Protein AF-A0A9E0NKR6-F1 (afdb_monomer_lite)

Foldseek 3Di:
DVVVVVVVVVVVVCVVVVNDDPVVVVVVVVVVVVVVVVLVVLLVVLVVVLVVCVVVVVLVVVLVVVVVDPDFLVRLLVVVLVVLLVCLLPDPPSNCVRHVLSSCLSSQLVRCCVVDPPPDDSVLSSQLSVVLSVLSSQLSLLAPPRNVVLVVVVVPWAPAFDQDPPPRDTRGGDDSVNSNVVSVVVSVVSVVVSVVCSVCVCVRNVPDDPPPPPPVVVVVVVVVPDDPPDDDDDDDDDDDDDDDDDDDDPDVVVVVVVVVVVVVVD

Radius of gyration: 29.81 Å; chains: 1; bounding box: 63×80×80 Å

Structure (mmCIF, N/CA/C/O backbone):
data_AF-A0A9E0NKR6-F1
#
_entry.id   AF-A0A9E0NKR6-F1
#
loop_
_atom_site.group_PDB
_atom_site.id
_atom_site.type_symbol
_atom_site.label_atom_id
_atom_site.label_alt_id
_atom_site.label_comp_id
_atom_site.label_asym_id
_atom_site.label_entity_id
_atom_site.label_seq_id
_atom_site.pdbx_PDB_ins_code
_atom_site.Cartn_x
_atom_site.Cartn_y
_atom_site.Cartn_z
_atom_site.occupancy
_atom_site.B_iso_or_equiv
_atom_site.auth_seq_id
_atom_site.auth_comp_id
_atom_site.auth_asym_id
_atom_site.auth_atom_id
_atom_site.pdbx_PDB_model_num
ATOM 1 N N . GLU A 1 1 ? -9.055 12.485 4.447 1.00 48.81 1 GLU A N 1
ATOM 2 C CA . GLU A 1 1 ? -10.446 12.995 4.541 1.00 48.81 1 GLU A CA 1
ATOM 3 C C . GLU A 1 1 ? -11.422 12.118 5.333 1.00 48.81 1 GLU A C 1
ATOM 5 O O . GLU A 1 1 ? -11.927 12.583 6.349 1.00 48.81 1 GLU A O 1
ATOM 10 N N . GLY A 1 2 ? -11.663 10.847 4.976 1.00 67.06 2 GLY A N 1
ATOM 11 C CA . GLY A 1 2 ? -12.665 10.017 5.682 1.00 67.06 2 GLY A CA 1
ATOM 12 C C . GLY A 1 2 ? -12.436 9.850 7.198 1.00 67.06 2 GLY A C 1
ATOM 13 O O . GLY A 1 2 ? -13.367 9.991 7.989 1.00 67.06 2 GLY A O 1
ATOM 14 N N . GLY A 1 3 ? -11.186 9.630 7.622 1.00 71.00 3 GLY A N 1
ATOM 15 C CA . GLY A 1 3 ? -10.836 9.507 9.044 1.00 71.00 3 GLY A CA 1
ATOM 16 C C . GLY A 1 3 ? -10.993 10.810 9.839 1.00 71.00 3 GLY A C 1
ATOM 17 O O . GLY A 1 3 ? -11.466 10.781 10.973 1.00 71.00 3 GLY A O 1
ATOM 18 N N . ALA A 1 4 ? -10.670 11.958 9.231 1.00 80.25 4 ALA A N 1
ATOM 19 C CA . ALA A 1 4 ? -10.806 13.272 9.863 1.00 80.25 4 ALA A CA 1
ATOM 20 C C . ALA A 1 4 ? -12.282 13.631 10.094 1.00 80.25 4 ALA A C 1
ATOM 22 O O . ALA A 1 4 ? -12.651 14.058 11.188 1.00 80.25 4 ALA A O 1
ATOM 23 N N . MET A 1 5 ? -13.144 13.363 9.107 1.00 87.00 5 MET A N 1
ATOM 24 C CA . MET A 1 5 ? -14.593 13.559 9.231 1.00 87.00 5 MET A CA 1
ATOM 25 C C . MET A 1 5 ? -15.217 12.638 10.289 1.00 87.00 5 MET A C 1
ATOM 27 O O . MET A 1 5 ? -16.071 13.072 11.064 1.00 87.00 5 MET A O 1
ATOM 31 N N . GLY A 1 6 ? -14.753 11.387 10.383 1.00 85.31 6 GLY A N 1
ATOM 32 C CA . GLY A 1 6 ? -15.173 10.454 11.433 1.00 85.31 6 GLY A CA 1
ATOM 33 C C . GLY A 1 6 ? -14.751 10.902 12.836 1.00 85.31 6 GLY A C 1
ATOM 34 O O . GLY A 1 6 ? -15.566 10.890 13.761 1.00 85.31 6 GLY A O 1
ATOM 35 N N . ALA A 1 7 ? -13.504 11.355 12.994 1.00 86.00 7 ALA A N 1
ATOM 36 C CA . ALA A 1 7 ? -12.992 11.878 14.261 1.00 86.00 7 ALA A CA 1
ATOM 37 C C . ALA A 1 7 ? -13.728 13.155 14.695 1.00 86.00 7 ALA A C 1
ATOM 39 O O . ALA A 1 7 ? -14.101 13.286 15.862 1.00 86.00 7 ALA A O 1
ATOM 40 N N . LEU A 1 8 ? -14.004 14.060 13.752 1.00 88.38 8 LEU A N 1
ATOM 41 C CA . LEU A 1 8 ? -14.790 15.267 13.997 1.00 88.38 8 LEU A CA 1
ATOM 42 C C . LEU A 1 8 ? -16.216 14.922 14.453 1.00 88.38 8 LEU A C 1
ATOM 44 O O . LEU A 1 8 ? -16.684 15.447 15.463 1.00 88.38 8 LEU A O 1
ATOM 48 N N . GLY A 1 9 ? -16.888 13.993 13.767 1.00 89.12 9 GLY A N 1
ATOM 49 C CA . GLY A 1 9 ? -18.222 13.526 14.156 1.00 89.12 9 GLY A CA 1
ATOM 50 C C . GLY A 1 9 ? -18.247 12.879 15.546 1.00 89.12 9 GLY A C 1
ATOM 51 O O . GLY A 1 9 ? -19.138 13.159 16.353 1.00 89.12 9 GLY A O 1
ATOM 52 N N . ALA A 1 10 ? -17.237 12.065 15.868 1.00 88.00 10 ALA A N 1
ATOM 53 C CA . ALA A 1 10 ? -17.084 11.467 17.192 1.00 88.00 10 ALA A CA 1
ATOM 54 C C . ALA A 1 10 ? -16.851 12.527 18.283 1.00 88.00 10 ALA A C 1
ATOM 56 O O . ALA A 1 10 ? -17.442 12.435 19.362 1.00 88.00 10 ALA A O 1
ATOM 57 N N . LEU A 1 11 ? -16.047 13.555 17.997 1.00 88.94 11 LEU A N 1
ATOM 58 C CA . LEU A 1 11 ? -15.796 14.668 18.911 1.00 88.94 11 LEU A CA 1
ATOM 59 C C . LEU A 1 11 ? -17.078 15.463 19.189 1.00 88.94 11 LEU A C 1
ATOM 61 O O . LEU A 1 11 ? -17.404 15.704 20.351 1.00 88.94 11 LEU A O 1
ATOM 65 N N . ILE A 1 12 ? -17.843 15.799 18.145 1.00 90.31 12 ILE A N 1
ATOM 66 C CA . ILE A 1 12 ? -19.132 16.497 18.273 1.00 90.31 12 ILE A CA 1
ATOM 67 C C . ILE A 1 12 ? -20.104 15.680 19.138 1.00 90.31 12 ILE A C 1
ATOM 69 O O . ILE A 1 12 ? -20.732 16.227 20.046 1.00 90.31 12 ILE A O 1
ATOM 73 N N . MET A 1 13 ? -20.193 14.362 18.925 1.00 89.94 13 MET A N 1
ATOM 74 C CA . MET A 1 13 ? -21.030 13.482 19.751 1.00 89.94 13 MET A CA 1
ATOM 75 C C . MET A 1 13 ? -20.547 13.358 21.202 1.00 89.94 13 MET A C 1
ATOM 77 O O . MET A 1 13 ? -21.361 13.254 22.123 1.00 89.94 13 MET A O 1
ATOM 81 N N . ALA A 1 14 ? -19.235 13.361 21.436 1.00 87.31 14 ALA A N 1
ATOM 82 C CA . ALA A 1 14 ? -18.675 13.312 22.783 1.00 87.31 14 ALA A CA 1
ATOM 83 C C . ALA A 1 14 ? -18.966 14.600 23.571 1.00 87.31 14 ALA A C 1
ATOM 85 O O . ALA A 1 14 ? -19.272 14.532 24.767 1.00 87.31 14 ALA A O 1
ATOM 86 N N . VAL A 1 15 ? -18.911 15.753 22.894 1.00 89.25 15 VAL A N 1
ATOM 87 C CA . VAL A 1 15 ? -19.274 17.061 23.455 1.00 89.25 15 VAL A CA 1
ATOM 88 C C . VAL A 1 15 ? -20.774 17.128 23.739 1.00 89.25 15 VAL A C 1
ATOM 90 O O . VAL A 1 15 ? -21.154 17.444 24.865 1.00 89.25 15 VAL A O 1
ATOM 93 N N . SER A 1 16 ? -21.631 16.756 22.781 1.00 92.31 16 SER A N 1
ATOM 94 C CA . SER A 1 16 ? -23.092 16.835 22.953 1.00 92.31 16 SER A CA 1
ATOM 95 C C . SER A 1 16 ? -23.623 15.930 24.068 1.00 92.31 16 SER A C 1
ATOM 97 O O . SER A 1 16 ? -24.615 16.257 24.715 1.00 92.31 16 SER A O 1
ATOM 99 N N . ARG A 1 17 ? -22.941 14.812 24.346 1.00 90.31 17 ARG A N 1
ATOM 100 C CA . ARG A 1 17 ? -23.280 13.893 25.446 1.00 90.31 17 ARG A CA 1
ATOM 101 C C . ARG A 1 17 ? -22.615 14.241 26.782 1.00 90.31 17 ARG A C 1
ATOM 103 O O . ARG A 1 17 ? -22.780 13.484 27.739 1.00 90.31 17 ARG A O 1
ATOM 110 N N . GLY A 1 18 ? -21.831 15.321 26.858 1.00 85.31 18 GLY A N 1
ATOM 111 C CA . GLY A 1 18 ? -21.108 15.719 28.073 1.00 85.31 18 GLY A CA 1
ATOM 112 C C . GLY A 1 18 ? -20.095 14.674 28.562 1.00 85.31 18 GLY A C 1
ATOM 113 O O . GLY A 1 18 ? 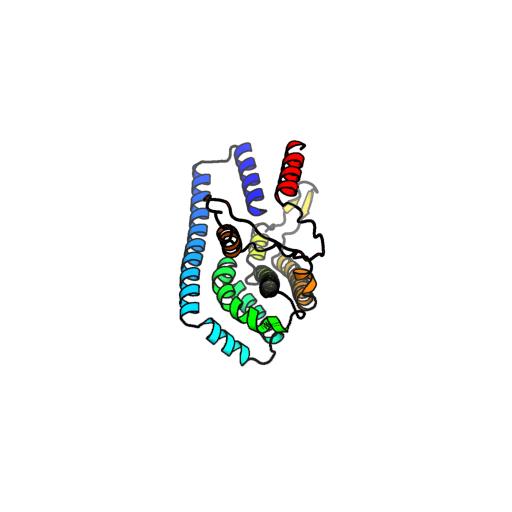-19.786 14.610 29.750 1.00 85.31 18 GLY A O 1
ATOM 114 N N . LYS A 1 19 ? -19.606 13.803 27.667 1.00 84.00 19 LYS A N 1
ATOM 115 C CA . LYS A 1 19 ? -18.674 12.707 27.996 1.00 84.00 19 LYS A CA 1
ATOM 116 C C . LYS A 1 19 ? -17.210 13.067 27.737 1.00 84.00 19 LYS A C 1
ATOM 118 O O . LYS A 1 19 ? -16.329 12.265 28.041 1.00 84.00 19 LYS A O 1
ATOM 123 N N . LEU A 1 20 ? -16.937 14.254 27.194 1.00 84.50 20 LEU A N 1
ATOM 124 C CA . LEU A 1 20 ? -15.579 14.706 26.918 1.00 84.50 20 LEU A CA 1
ATOM 125 C C . LEU A 1 20 ? -14.869 15.118 28.216 1.00 84.50 20 LEU A C 1
ATOM 127 O O . LEU A 1 20 ? -15.129 16.174 28.785 1.00 84.50 20 LEU A O 1
ATOM 131 N N . GLN A 1 21 ? -13.944 14.280 28.678 1.00 87.31 21 GLN A N 1
ATOM 132 C CA . GLN A 1 21 ? -13.072 14.592 29.808 1.00 87.31 21 GLN A CA 1
ATOM 133 C C . GLN A 1 21 ? -11.708 15.067 29.307 1.00 87.31 21 GLN A C 1
ATOM 135 O O . GLN A 1 21 ? -11.118 14.445 28.423 1.00 87.31 21 GLN A O 1
ATOM 140 N N . LYS A 1 22 ? -11.147 16.111 29.932 1.00 86.50 22 LYS A N 1
ATOM 141 C CA . LYS A 1 22 ? -9.804 16.628 29.601 1.00 86.50 22 LYS A CA 1
ATOM 142 C C . LYS A 1 22 ? -8.730 15.531 29.649 1.00 86.50 22 LYS A C 1
ATOM 144 O O . LYS A 1 22 ? -7.856 15.491 28.793 1.00 86.50 22 LYS A O 1
ATOM 149 N N . LYS A 1 23 ? -8.839 14.599 30.605 1.00 89.56 23 LYS A N 1
ATOM 150 C CA . LYS A 1 23 ? -7.944 13.437 30.726 1.00 89.56 23 LYS A CA 1
ATOM 151 C C . LYS A 1 23 ? -8.021 12.506 29.509 1.00 89.56 23 LYS A C 1
ATOM 153 O O . LYS A 1 23 ? -6.984 12.091 29.010 1.00 89.56 23 LYS A O 1
ATOM 158 N N . LEU A 1 24 ? -9.230 12.222 29.018 1.00 87.31 24 LEU A N 1
ATOM 159 C CA . LEU A 1 24 ? -9.446 11.379 27.838 1.00 87.31 24 LEU A CA 1
ATOM 160 C C . LEU A 1 24 ? -8.897 12.045 26.570 1.00 87.31 24 LEU A C 1
ATOM 162 O O . LEU A 1 24 ? -8.265 11.378 25.758 1.00 87.31 24 LEU A O 1
ATOM 166 N N . LEU A 1 25 ? -9.090 13.361 26.430 1.00 88.12 25 LEU A N 1
ATOM 167 C CA . LEU A 1 25 ? -8.554 14.129 25.305 1.00 88.12 25 LEU A CA 1
ATOM 168 C C . LEU A 1 25 ? -7.020 14.096 25.277 1.00 88.12 25 LEU A C 1
ATOM 170 O O . LEU A 1 25 ? -6.438 13.799 24.240 1.00 88.12 25 LEU A O 1
ATOM 174 N N . ILE A 1 26 ? -6.369 14.349 26.418 1.00 91.50 26 ILE A N 1
ATOM 175 C CA . ILE A 1 26 ? -4.902 14.306 26.529 1.00 91.50 26 ILE A CA 1
ATOM 176 C C . ILE A 1 26 ? -4.378 12.897 26.232 1.00 91.50 26 ILE A C 1
ATOM 178 O O . ILE A 1 26 ? -3.404 12.753 25.503 1.00 91.50 26 ILE A O 1
ATOM 182 N N . GLN A 1 27 ? -5.042 11.857 26.742 1.00 91.56 27 GLN A N 1
ATOM 183 C CA . GLN A 1 27 ? -4.658 10.470 26.475 1.00 91.56 27 GLN A CA 1
ATOM 184 C C . GLN A 1 27 ? -4.779 10.110 24.986 1.00 91.56 27 GLN A C 1
ATOM 186 O O . GLN A 1 27 ? -3.890 9.466 24.433 1.00 91.56 27 GLN A O 1
ATOM 191 N N . ALA A 1 28 ? -5.859 10.536 24.323 1.00 89.00 28 ALA A N 1
ATOM 192 C CA . ALA A 1 28 ? -6.031 10.333 22.887 1.00 89.00 28 ALA A CA 1
ATOM 193 C C . ALA A 1 28 ? -4.956 11.079 22.076 1.00 89.00 28 ALA A C 1
ATOM 195 O O . ALA A 1 28 ? -4.409 10.524 21.120 1.00 89.00 28 ALA A O 1
ATOM 196 N N . LEU A 1 29 ? -4.619 12.308 22.484 1.00 91.25 29 LEU A N 1
ATOM 197 C CA . LEU A 1 29 ? -3.575 13.111 21.853 1.00 91.25 29 LEU A CA 1
ATOM 198 C C . LEU A 1 29 ? -2.185 12.477 22.019 1.00 91.25 29 LEU A C 1
ATOM 200 O O . LEU A 1 29 ? -1.451 12.408 21.038 1.00 91.25 29 LEU A O 1
ATOM 204 N N . ASP A 1 30 ? -1.833 11.981 23.211 1.00 94.12 30 ASP A N 1
ATOM 205 C CA . ASP A 1 30 ? -0.533 11.334 23.469 1.00 94.12 30 ASP A CA 1
ATOM 206 C C . ASP A 1 30 ? -0.357 10.079 22.605 1.00 94.12 30 ASP A C 1
ATOM 208 O O . ASP A 1 30 ? 0.654 9.930 21.920 1.00 94.12 30 ASP A O 1
ATOM 212 N N . ASN A 1 31 ? -1.383 9.223 22.543 1.00 90.88 31 ASN A N 1
ATOM 213 C CA . ASN A 1 31 ? -1.363 8.026 21.699 1.00 90.88 31 ASN A CA 1
ATOM 214 C C . ASN A 1 31 ? -1.217 8.375 20.211 1.00 90.88 31 ASN A C 1
ATOM 216 O O . ASN A 1 31 ? -0.412 7.763 19.510 1.00 90.88 31 ASN A O 1
ATOM 220 N N . THR A 1 32 ? -1.967 9.378 19.740 1.00 90.62 32 THR A N 1
ATOM 221 C CA . THR A 1 32 ? -1.891 9.841 18.345 1.00 90.62 32 THR A CA 1
ATOM 222 C C . THR A 1 32 ? -0.506 10.413 18.043 1.00 90.62 32 THR A C 1
ATOM 224 O O . THR A 1 32 ? 0.093 10.086 17.026 1.00 90.62 32 THR A O 1
ATOM 227 N N . THR A 1 33 ? 0.041 11.213 18.959 1.00 94.00 33 THR A N 1
ATOM 228 C CA . THR A 1 33 ? 1.352 11.855 18.802 1.00 94.00 33 THR A CA 1
ATOM 229 C C . THR A 1 33 ? 2.481 10.830 18.775 1.00 94.00 33 THR A C 1
ATOM 231 O O . THR A 1 33 ? 3.361 10.933 17.926 1.00 94.00 33 THR A O 1
ATOM 234 N N . ARG A 1 34 ? 2.455 9.808 19.641 1.00 91.00 34 ARG A N 1
ATOM 235 C CA . ARG A 1 34 ? 3.459 8.728 19.623 1.00 91.00 34 ARG A CA 1
ATOM 236 C C . ARG A 1 34 ? 3.480 7.982 18.293 1.00 91.00 34 ARG A C 1
ATOM 238 O O . ARG A 1 34 ? 4.564 7.740 17.769 1.00 91.00 34 ARG A O 1
ATOM 245 N N . LEU A 1 35 ? 2.307 7.654 17.744 1.00 86.94 35 LEU A N 1
ATOM 246 C CA . LEU A 1 35 ? 2.216 6.998 16.439 1.00 86.94 35 LEU A CA 1
ATOM 247 C C . LEU A 1 35 ? 2.742 7.913 15.323 1.00 86.94 35 LEU A C 1
ATOM 249 O O . LEU A 1 35 ? 3.561 7.481 14.517 1.00 86.94 35 LEU A O 1
ATOM 253 N N . SER A 1 36 ? 2.355 9.192 15.320 1.00 89.56 36 SER A N 1
ATOM 254 C CA . SER A 1 36 ? 2.856 10.168 14.343 1.00 89.56 36 SER A CA 1
ATOM 255 C C . SER A 1 36 ? 4.370 10.368 14.424 1.00 89.56 36 SER A C 1
ATOM 257 O O . SER A 1 36 ? 5.022 10.490 13.391 1.00 89.56 36 SER A O 1
ATOM 259 N N . ILE A 1 37 ? 4.947 10.384 15.631 1.00 92.81 37 ILE A N 1
ATOM 260 C CA . ILE A 1 37 ? 6.398 10.492 15.833 1.00 92.81 37 ILE A CA 1
ATOM 261 C C . ILE A 1 37 ? 7.110 9.269 15.253 1.00 92.81 37 ILE A C 1
ATOM 263 O O . ILE A 1 37 ? 8.108 9.438 14.558 1.00 92.81 37 ILE A O 1
ATOM 267 N N . PHE A 1 38 ? 6.600 8.058 15.497 1.00 87.56 38 PHE A N 1
ATOM 268 C CA . PHE A 1 38 ? 7.157 6.834 14.916 1.00 87.56 38 PHE A CA 1
ATOM 269 C C . PHE A 1 38 ? 7.220 6.920 13.384 1.00 87.56 38 PHE A C 1
ATOM 271 O O . PHE A 1 38 ? 8.289 6.726 12.807 1.00 87.56 38 PHE A O 1
ATOM 278 N N . VAL A 1 39 ? 6.117 7.329 12.746 1.00 85.19 39 VAL A N 1
ATOM 279 C CA . VAL A 1 39 ? 6.070 7.533 11.289 1.00 85.19 39 VAL A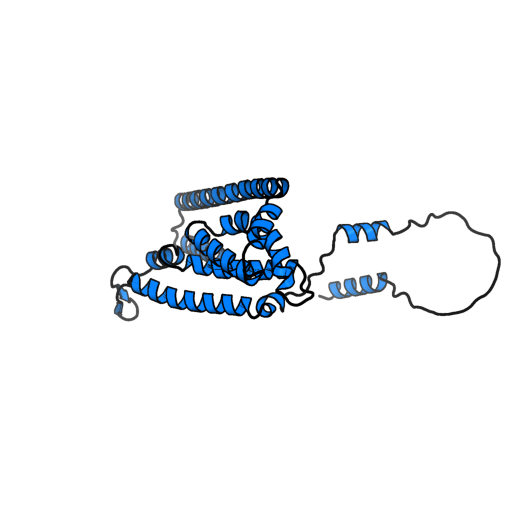 CA 1
ATOM 280 C C . VAL A 1 39 ? 7.060 8.619 10.854 1.00 85.19 39 VAL A C 1
ATOM 282 O O . VAL A 1 39 ? 7.839 8.398 9.933 1.00 85.19 39 VAL A O 1
ATOM 285 N N . LEU A 1 40 ? 7.113 9.767 11.538 1.00 88.94 40 LEU A N 1
ATOM 286 C CA . LEU A 1 40 ? 8.058 10.852 11.232 1.00 88.94 40 LEU A CA 1
ATOM 287 C C . LEU A 1 40 ? 9.525 10.406 11.293 1.00 88.94 40 LEU A C 1
ATOM 289 O O . LEU A 1 40 ? 10.309 10.779 10.422 1.00 88.94 40 LEU A O 1
ATOM 293 N N . PHE A 1 41 ? 9.908 9.594 12.280 1.00 89.12 41 PHE A N 1
ATOM 294 C CA . PHE A 1 41 ? 11.268 9.051 12.358 1.00 89.12 41 PHE A CA 1
ATOM 295 C C . PHE A 1 41 ? 11.600 8.159 11.160 1.00 89.12 41 PHE A C 1
ATOM 297 O O . PHE A 1 41 ? 12.715 8.230 10.640 1.00 89.12 41 PHE A O 1
ATOM 304 N N . ILE A 1 42 ? 10.634 7.373 10.686 1.00 86.75 42 ILE A N 1
ATOM 305 C CA . ILE A 1 42 ? 10.784 6.558 9.477 1.00 86.75 42 ILE A CA 1
ATOM 306 C C . ILE A 1 42 ? 10.940 7.447 8.240 1.00 86.75 42 ILE A C 1
ATOM 308 O O . ILE A 1 42 ? 11.809 7.171 7.417 1.00 86.75 42 ILE A O 1
ATOM 312 N N . LEU A 1 43 ? 10.183 8.545 8.122 1.00 85.38 43 LEU A N 1
ATOM 313 C CA . LEU A 1 43 ? 10.336 9.508 7.019 1.00 85.38 43 LEU A CA 1
ATOM 314 C C . LEU A 1 43 ? 11.738 10.116 6.973 1.00 85.38 43 LEU A C 1
ATOM 316 O O . LEU A 1 43 ? 12.363 10.178 5.911 1.00 85.38 43 LEU A O 1
ATOM 320 N N . ILE A 1 44 ? 12.240 10.546 8.132 1.00 90.00 44 ILE A N 1
ATOM 321 C CA . ILE A 1 44 ? 13.579 11.126 8.255 1.00 90.00 44 ILE A CA 1
ATOM 322 C C . ILE A 1 44 ? 14.629 10.075 7.879 1.00 90.00 44 ILE A C 1
ATOM 324 O O . ILE A 1 44 ? 15.483 10.338 7.031 1.00 90.00 44 ILE A O 1
ATOM 328 N N . GLY A 1 45 ? 14.534 8.871 8.454 1.00 87.94 45 GLY A N 1
ATOM 329 C CA . GLY A 1 45 ? 15.445 7.765 8.160 1.00 87.94 45 GLY A CA 1
ATOM 330 C C . GLY A 1 45 ? 15.430 7.369 6.685 1.00 87.94 45 GLY A C 1
ATOM 331 O O . GLY A 1 45 ? 16.491 7.184 6.091 1.00 87.94 45 GLY A O 1
ATOM 332 N N . SER A 1 46 ? 14.249 7.327 6.067 1.00 85.62 46 SER A N 1
ATOM 333 C CA . SER A 1 46 ? 14.114 7.008 4.650 1.00 85.62 46 SER A CA 1
ATOM 334 C C . SER A 1 46 ? 14.694 8.081 3.734 1.00 85.62 46 SER A C 1
ATOM 336 O O . SER A 1 46 ? 15.284 7.763 2.706 1.00 85.62 46 SER A O 1
ATOM 338 N N . THR A 1 47 ? 14.576 9.356 4.102 1.00 85.88 47 THR A N 1
ATOM 339 C CA . THR A 1 47 ? 15.160 10.455 3.319 1.00 85.88 47 THR A CA 1
ATOM 340 C C . THR A 1 47 ? 16.686 10.357 3.313 1.00 85.88 47 THR A C 1
ATOM 342 O O . THR A 1 47 ? 17.310 10.447 2.255 1.00 85.88 47 THR A O 1
ATOM 345 N N . VAL A 1 48 ? 17.289 10.092 4.478 1.00 89.56 48 VAL A N 1
ATOM 346 C CA . VAL A 1 48 ? 18.738 9.869 4.597 1.00 89.56 48 VAL A CA 1
ATOM 347 C C . VAL A 1 48 ? 19.153 8.615 3.828 1.00 89.56 48 VAL A C 1
ATOM 349 O O . VAL A 1 48 ? 20.089 8.674 3.036 1.00 89.56 48 VAL A O 1
ATOM 352 N N . PHE A 1 49 ? 18.430 7.504 3.998 1.00 86.19 49 PHE A N 1
ATOM 353 C CA . PHE A 1 49 ? 18.691 6.265 3.268 1.00 86.19 49 PHE A CA 1
ATOM 354 C C . PHE A 1 49 ? 18.595 6.468 1.752 1.00 86.19 49 PHE A C 1
ATOM 356 O O . PHE A 1 49 ? 19.513 6.086 1.039 1.00 86.19 49 PHE A O 1
ATOM 363 N N . SER A 1 50 ? 17.535 7.111 1.260 1.00 83.62 50 SER A N 1
ATOM 364 C CA . SER A 1 50 ? 17.332 7.383 -0.166 1.00 83.62 50 SER A CA 1
ATOM 365 C C . SER A 1 50 ? 18.455 8.253 -0.718 1.00 83.62 50 SER A C 1
ATOM 367 O O . SER A 1 50 ? 18.960 7.984 -1.805 1.00 83.62 50 SER A O 1
ATOM 369 N N . PHE A 1 51 ? 18.897 9.264 0.032 1.00 87.25 51 PHE A N 1
ATOM 370 C CA . PHE A 1 51 ? 20.029 10.094 -0.366 1.00 87.25 51 PHE A CA 1
ATOM 371 C C . PHE A 1 51 ? 21.330 9.283 -0.445 1.00 87.25 51 PHE A C 1
ATOM 373 O O . PHE A 1 51 ? 21.997 9.302 -1.477 1.00 87.25 51 PHE A O 1
ATOM 380 N N . THR A 1 52 ? 21.675 8.523 0.599 1.00 88.94 52 THR A N 1
ATOM 381 C CA . THR A 1 52 ? 22.896 7.701 0.622 1.00 88.94 52 THR A CA 1
ATOM 382 C C . THR A 1 52 ? 22.862 6.581 -0.418 1.00 88.94 52 THR A C 1
ATOM 384 O O . THR A 1 52 ? 23.871 6.320 -1.062 1.00 88.94 52 THR A O 1
ATOM 387 N N . PHE A 1 53 ? 21.711 5.944 -0.623 1.00 85.19 53 PHE A N 1
ATOM 388 C CA . PHE A 1 53 ? 21.513 4.904 -1.629 1.00 85.19 53 PHE A CA 1
ATOM 389 C C . PHE A 1 53 ? 21.704 5.452 -3.044 1.00 85.19 53 PHE A C 1
ATOM 391 O O . PHE A 1 53 ? 22.394 4.834 -3.852 1.00 85.19 53 PHE A O 1
ATOM 398 N N . ASN A 1 54 ? 21.150 6.633 -3.333 1.00 84.25 54 ASN A N 1
ATOM 399 C CA . ASN A 1 54 ? 21.379 7.302 -4.610 1.00 84.25 54 ASN A CA 1
ATOM 400 C C . ASN A 1 54 ? 22.840 7.741 -4.772 1.00 84.25 54 ASN A C 1
ATOM 402 O O . ASN A 1 54 ? 23.396 7.563 -5.849 1.00 84.25 54 ASN A O 1
ATOM 406 N N . ALA A 1 55 ? 23.477 8.237 -3.707 1.00 87.94 55 ALA A N 1
ATOM 407 C CA . ALA A 1 55 ? 24.893 8.608 -3.721 1.00 87.94 55 ALA A CA 1
ATOM 408 C C . ALA A 1 55 ? 25.839 7.407 -3.913 1.00 87.94 55 ALA A C 1
ATOM 410 O O . ALA A 1 55 ? 26.948 7.580 -4.405 1.00 87.94 55 ALA A O 1
ATOM 411 N N . ALA A 1 56 ? 25.412 6.204 -3.526 1.00 89.75 56 ALA A N 1
ATOM 412 C CA . ALA A 1 56 ? 26.152 4.956 -3.700 1.00 89.75 56 ALA A CA 1
ATOM 413 C C . ALA A 1 56 ? 25.793 4.213 -5.003 1.00 89.75 56 ALA A C 1
ATOM 415 O O . ALA A 1 56 ? 26.052 3.015 -5.105 1.00 89.75 56 ALA A O 1
ATOM 416 N N . ASP A 1 57 ? 25.143 4.884 -5.962 1.00 88.00 57 ASP A N 1
ATOM 417 C CA . ASP A 1 57 ? 24.683 4.296 -7.228 1.00 88.00 57 ASP A CA 1
ATOM 418 C C . ASP A 1 57 ? 23.776 3.063 -7.055 1.00 88.00 57 ASP A C 1
ATOM 420 O O . ASP A 1 57 ? 23.677 2.192 -7.925 1.00 88.00 57 ASP A O 1
ATOM 424 N N . GLY A 1 58 ? 23.049 2.989 -5.938 1.00 84.00 58 GLY A N 1
ATOM 425 C CA . GLY A 1 58 ? 22.191 1.852 -5.619 1.00 84.00 58 GLY A CA 1
ATOM 426 C C . GLY A 1 58 ? 21.107 1.607 -6.673 1.00 84.00 58 GLY A C 1
ATOM 427 O O . GLY A 1 58 ? 20.774 0.460 -6.968 1.00 84.00 58 GLY A O 1
ATOM 428 N N . HIS A 1 59 ? 20.602 2.670 -7.303 1.00 80.25 59 HIS A N 1
ATOM 429 C CA . HIS A 1 59 ? 19.628 2.577 -8.391 1.00 80.25 59 HIS A CA 1
ATOM 430 C C . HIS A 1 59 ? 20.178 1.805 -9.608 1.00 80.25 59 HIS A C 1
ATOM 432 O O . HIS A 1 59 ? 19.434 1.049 -10.230 1.00 80.25 59 HIS A O 1
ATOM 438 N N . ILE A 1 60 ? 21.480 1.922 -9.904 1.00 83.88 60 ILE A N 1
ATOM 439 C CA . ILE A 1 60 ? 22.157 1.179 -10.981 1.00 83.88 60 ILE A CA 1
ATOM 440 C C . ILE A 1 60 ? 22.322 -0.292 -10.590 1.00 83.88 60 ILE A C 1
ATOM 442 O O . ILE A 1 60 ? 22.094 -1.185 -11.406 1.00 83.88 60 ILE A O 1
ATOM 446 N N . TRP A 1 61 ? 22.676 -0.561 -9.330 1.00 84.31 61 TRP A N 1
ATOM 447 C CA . TRP A 1 61 ? 22.799 -1.933 -8.834 1.00 84.31 61 TRP A CA 1
ATOM 448 C C . TRP A 1 61 ? 21.471 -2.695 -8.928 1.00 84.31 61 TRP A C 1
ATOM 450 O O . TRP A 1 61 ? 21.433 -3.818 -9.436 1.00 84.31 61 TRP A O 1
ATOM 460 N N . VAL A 1 62 ? 20.369 -2.064 -8.508 1.00 83.44 62 VAL A N 1
ATOM 461 C CA . VAL A 1 62 ? 19.026 -2.648 -8.639 1.00 83.44 62 VAL A CA 1
ATOM 462 C C . VAL A 1 62 ? 18.652 -2.796 -10.114 1.00 83.44 62 VAL A C 1
ATOM 464 O O . VAL A 1 62 ? 18.154 -3.845 -10.511 1.00 83.44 62 VAL A O 1
ATOM 467 N N . GLU A 1 63 ? 18.942 -1.804 -10.957 1.00 81.56 63 GLU A N 1
ATOM 468 C CA . GLU A 1 63 ? 18.712 -1.902 -12.402 1.00 81.56 63 GLU A CA 1
ATOM 469 C C . GLU A 1 63 ? 19.395 -3.134 -13.015 1.00 81.56 63 GLU A C 1
ATOM 471 O O . GLU A 1 63 ? 18.762 -3.854 -13.784 1.00 81.56 63 GLU A O 1
ATOM 476 N N . HIS A 1 64 ? 20.651 -3.416 -12.661 1.00 83.31 64 HIS A N 1
ATOM 477 C CA . HIS A 1 64 ? 21.363 -4.599 -13.152 1.00 83.31 64 HIS A CA 1
ATOM 478 C C . HIS A 1 64 ? 20.711 -5.898 -12.669 1.00 83.31 64 HIS A C 1
ATOM 480 O O . HIS A 1 64 ? 20.450 -6.786 -13.478 1.00 83.31 64 HIS A O 1
ATOM 486 N N . LEU A 1 65 ? 20.341 -5.963 -11.386 1.00 82.56 65 LEU A N 1
ATOM 487 C CA . LEU A 1 65 ? 19.657 -7.122 -10.812 1.00 82.56 65 LEU A CA 1
ATOM 488 C C . LEU A 1 65 ? 18.350 -7.457 -11.552 1.00 82.56 65 LEU A C 1
ATOM 490 O O . LEU A 1 65 ? 18.030 -8.628 -11.751 1.00 82.56 65 LEU A O 1
ATOM 494 N N . PHE A 1 66 ? 17.600 -6.435 -11.973 1.00 78.12 66 PHE A N 1
ATOM 495 C CA . PHE A 1 66 ? 16.346 -6.611 -12.709 1.00 78.12 66 PHE A CA 1
ATOM 496 C C . PHE A 1 66 ? 16.535 -6.776 -14.227 1.00 78.12 66 PHE A C 1
ATOM 498 O O . PHE A 1 66 ? 15.683 -7.394 -14.864 1.00 78.12 66 PHE A O 1
ATOM 505 N N . LYS A 1 67 ? 17.631 -6.279 -14.817 1.00 76.25 67 LYS A N 1
ATOM 506 C CA . LYS A 1 67 ? 17.986 -6.525 -16.229 1.00 76.25 67 LYS A CA 1
ATOM 507 C C . LYS A 1 67 ? 18.367 -7.976 -16.496 1.00 76.25 67 LYS A C 1
ATOM 509 O O . LYS A 1 67 ? 18.021 -8.502 -17.550 1.00 76.25 67 LYS A O 1
ATOM 514 N N . ASP A 1 68 ? 19.035 -8.616 -15.543 1.00 79.25 68 ASP A N 1
ATOM 515 C CA . ASP A 1 68 ? 19.452 -10.018 -15.654 1.00 79.25 68 ASP A CA 1
ATOM 516 C C . ASP A 1 68 ? 18.272 -10.999 -15.513 1.00 79.25 68 ASP A C 1
ATOM 518 O O . ASP A 1 68 ? 18.411 -12.205 -15.731 1.00 79.25 68 ASP A O 1
ATOM 522 N N . MET A 1 69 ? 17.085 -10.492 -15.165 1.00 78.56 69 MET A N 1
ATOM 523 C CA . MET A 1 69 ? 15.888 -11.294 -14.980 1.00 78.56 69 MET A CA 1
ATOM 524 C C . MET A 1 69 ? 15.118 -11.502 -16.298 1.00 78.56 69 MET A C 1
ATOM 526 O O . MET A 1 69 ? 14.808 -10.541 -17.009 1.00 78.56 69 MET A O 1
ATOM 530 N N . PRO A 1 70 ? 14.720 -12.747 -16.624 1.00 74.56 70 PRO A N 1
ATOM 531 C CA . PRO A 1 70 ? 13.900 -13.013 -17.799 1.00 74.56 70 PRO A CA 1
ATOM 532 C C . PRO A 1 70 ? 12.499 -12.399 -17.649 1.00 74.56 70 PRO A C 1
ATOM 534 O O . PRO A 1 70 ? 11.841 -12.564 -16.624 1.00 74.56 70 PRO A O 1
ATOM 537 N N . GLY A 1 71 ? 12.013 -11.727 -18.698 1.00 72.31 71 GLY A N 1
ATOM 538 C CA . GLY A 1 71 ? 10.634 -11.219 -18.771 1.00 72.31 71 GLY A CA 1
ATOM 539 C C . GLY A 1 71 ? 10.481 -9.708 -18.974 1.00 72.31 71 GLY A C 1
ATOM 540 O O . GLY A 1 71 ? 9.348 -9.241 -19.114 1.00 72.31 71 GLY A O 1
ATOM 541 N N . GLY A 1 72 ? 11.579 -8.946 -19.024 1.00 83.44 72 GLY A N 1
ATOM 542 C CA . GLY A 1 72 ? 11.555 -7.510 -19.329 1.00 83.44 72 GLY A CA 1
ATOM 543 C C . GLY A 1 72 ? 10.599 -6.728 -18.419 1.00 83.44 72 GLY A C 1
ATOM 544 O O . GLY A 1 72 ? 10.545 -6.963 -17.214 1.00 83.44 72 GLY A O 1
ATOM 545 N N . ALA A 1 73 ? 9.799 -5.830 -18.999 1.00 83.25 73 ALA A N 1
ATOM 546 C CA . ALA A 1 73 ? 8.854 -4.998 -18.252 1.00 83.25 73 ALA A CA 1
ATOM 547 C C . ALA A 1 73 ? 7.767 -5.790 -17.504 1.00 83.25 73 ALA A C 1
ATOM 549 O O . ALA A 1 73 ? 7.438 -5.466 -16.364 1.00 83.25 73 ALA A O 1
ATOM 550 N N . ILE A 1 74 ? 7.228 -6.852 -18.110 1.00 85.12 74 ILE A N 1
ATOM 551 C CA . ILE A 1 74 ? 6.171 -7.667 -17.489 1.00 85.12 74 ILE A CA 1
ATOM 552 C C . ILE A 1 74 ? 6.749 -8.502 -16.341 1.00 85.12 74 ILE A C 1
ATOM 554 O O . ILE A 1 74 ? 6.148 -8.573 -15.269 1.00 85.12 74 ILE A O 1
ATOM 558 N N . GLY A 1 75 ? 7.932 -9.094 -16.537 1.00 86.25 75 GLY A N 1
ATOM 559 C CA . GLY A 1 75 ? 8.644 -9.831 -15.490 1.00 86.25 75 GLY A CA 1
ATOM 560 C C . GLY A 1 75 ? 8.968 -8.941 -14.289 1.00 86.25 75 GLY A C 1
ATOM 561 O O . GLY A 1 75 ? 8.673 -9.313 -13.153 1.00 86.25 75 GLY A O 1
ATOM 562 N N . PHE A 1 76 ? 9.468 -7.727 -14.547 1.00 88.06 76 PHE A N 1
ATOM 563 C CA . PHE A 1 76 ? 9.672 -6.700 -13.523 1.00 88.06 76 PHE A CA 1
ATOM 564 C C . PHE A 1 76 ? 8.383 -6.412 -12.742 1.00 88.06 76 PHE A C 1
ATOM 566 O O . PHE A 1 76 ? 8.389 -6.489 -11.514 1.00 88.06 76 PHE A O 1
ATOM 573 N N . LEU A 1 77 ? 7.264 -6.152 -13.428 1.00 88.94 77 LEU A N 1
ATOM 574 C CA . LEU A 1 77 ? 5.984 -5.853 -12.774 1.00 88.94 77 LEU A CA 1
ATOM 575 C C . LEU A 1 77 ? 5.492 -6.993 -11.893 1.00 88.94 77 LEU A C 1
ATOM 577 O O . LEU A 1 77 ? 5.041 -6.733 -10.779 1.00 88.94 77 LEU A O 1
ATOM 581 N N . ILE A 1 78 ? 5.563 -8.237 -12.366 1.00 89.19 78 ILE A N 1
ATOM 582 C CA . ILE A 1 78 ? 5.103 -9.400 -11.601 1.00 89.19 78 ILE A CA 1
ATOM 583 C C . ILE A 1 78 ? 5.946 -9.561 -10.336 1.00 89.19 78 ILE A C 1
ATOM 585 O O . ILE A 1 78 ? 5.394 -9.684 -9.243 1.00 89.19 78 ILE A O 1
ATOM 589 N N . VAL A 1 79 ? 7.273 -9.512 -10.465 1.00 90.44 79 VAL A N 1
ATOM 590 C CA . VAL A 1 79 ? 8.180 -9.693 -9.326 1.00 90.44 79 VAL A CA 1
ATOM 591 C C . VAL A 1 79 ? 8.048 -8.557 -8.326 1.00 90.44 79 VAL A C 1
ATOM 593 O O . VAL A 1 79 ? 7.936 -8.821 -7.132 1.00 90.44 79 VAL A O 1
ATOM 596 N N . VAL A 1 80 ? 7.981 -7.309 -8.789 1.00 91.31 80 VAL A N 1
ATOM 597 C CA . VAL A 1 80 ? 7.768 -6.152 -7.914 1.00 91.31 80 VAL A CA 1
ATOM 598 C C . VAL A 1 80 ? 6.412 -6.226 -7.219 1.00 91.31 80 VAL A C 1
ATOM 600 O O . VAL A 1 80 ? 6.335 -5.954 -6.022 1.00 91.31 80 VAL A O 1
ATOM 603 N N . ASN A 1 81 ? 5.349 -6.639 -7.916 1.00 92.00 81 ASN A N 1
ATOM 604 C CA . ASN A 1 81 ? 4.046 -6.810 -7.280 1.00 92.00 81 ASN A CA 1
ATOM 605 C C . ASN A 1 81 ? 4.084 -7.907 -6.211 1.00 92.00 81 ASN A C 1
ATOM 607 O O . ASN A 1 81 ? 3.593 -7.690 -5.108 1.00 92.00 81 ASN A O 1
ATOM 611 N N . ILE A 1 82 ? 4.704 -9.055 -6.478 1.00 92.00 82 ILE A N 1
ATOM 612 C CA . ILE A 1 82 ? 4.829 -10.117 -5.470 1.00 92.00 82 ILE A CA 1
ATOM 613 C C . ILE A 1 82 ? 5.683 -9.646 -4.288 1.00 92.00 82 ILE A C 1
ATOM 615 O O . ILE A 1 82 ? 5.312 -9.864 -3.135 1.00 92.00 82 ILE A O 1
ATOM 619 N N . LEU A 1 83 ? 6.797 -8.963 -4.558 1.00 91.75 83 LEU A N 1
ATOM 620 C CA . LEU A 1 83 ? 7.686 -8.423 -3.535 1.00 91.75 83 LEU A CA 1
ATOM 621 C C . LEU A 1 83 ? 6.938 -7.437 -2.633 1.00 91.75 83 LEU A C 1
ATOM 623 O O . LEU A 1 83 ? 6.920 -7.623 -1.421 1.00 91.75 83 LEU A O 1
ATOM 627 N N . ILE A 1 84 ? 6.265 -6.436 -3.205 1.00 92.25 84 ILE A N 1
ATOM 628 C CA . ILE A 1 84 ? 5.500 -5.439 -2.440 1.00 92.25 84 ILE A CA 1
ATOM 629 C C . ILE A 1 84 ? 4.317 -6.088 -1.726 1.00 92.25 84 ILE A C 1
ATOM 631 O O . ILE A 1 84 ? 4.036 -5.721 -0.592 1.00 92.25 84 ILE A O 1
ATOM 635 N N . PHE A 1 85 ? 3.662 -7.084 -2.320 1.00 91.31 85 PHE A N 1
ATOM 636 C CA . PHE A 1 85 ? 2.588 -7.815 -1.652 1.00 91.31 85 PHE A CA 1
ATOM 637 C C . PHE A 1 85 ? 3.087 -8.515 -0.380 1.00 91.31 85 PHE A C 1
ATOM 639 O O . PHE A 1 85 ? 2.481 -8.381 0.682 1.00 91.31 85 PHE A O 1
ATOM 646 N N . ILE A 1 86 ? 4.223 -9.215 -0.460 1.00 90.56 86 ILE A N 1
ATOM 647 C CA . ILE A 1 86 ? 4.821 -9.892 0.697 1.00 90.56 86 ILE A CA 1
ATOM 648 C C . ILE A 1 86 ? 5.320 -8.868 1.720 1.00 90.56 86 ILE A C 1
ATOM 650 O O . ILE A 1 86 ? 5.046 -9.017 2.909 1.00 90.56 86 ILE A O 1
ATOM 654 N N . LEU A 1 87 ? 6.022 -7.817 1.286 1.00 90.12 87 LEU A N 1
ATOM 655 C CA . LEU A 1 87 ? 6.498 -6.764 2.187 1.00 90.12 87 LEU A CA 1
ATOM 656 C C . LEU A 1 87 ? 5.325 -6.061 2.880 1.00 90.12 87 LEU A C 1
ATOM 658 O O . LEU A 1 87 ? 5.369 -5.859 4.088 1.00 90.12 87 LEU A O 1
ATOM 662 N N . GLY A 1 88 ? 4.254 -5.765 2.147 1.00 88.69 88 GLY A N 1
ATOM 663 C CA . GLY A 1 88 ? 3.048 -5.108 2.648 1.00 88.69 88 GLY A CA 1
ATOM 664 C C . GLY A 1 88 ? 2.233 -5.950 3.621 1.00 88.69 88 GLY A C 1
ATOM 665 O O . GLY A 1 88 ? 1.272 -5.446 4.196 1.00 88.69 88 GLY A O 1
ATOM 666 N N . CYS A 1 89 ? 2.563 -7.231 3.801 1.00 85.75 89 CYS A N 1
ATOM 667 C CA . CYS A 1 89 ? 1.982 -8.049 4.864 1.00 85.75 89 CYS A CA 1
ATOM 668 C C . CYS A 1 89 ? 2.619 -7.744 6.231 1.00 85.75 89 CYS A C 1
ATOM 670 O O . CYS A 1 89 ? 1.991 -7.959 7.265 1.00 85.75 89 CYS A O 1
ATOM 672 N N . PHE A 1 90 ? 3.865 -7.263 6.254 1.00 81.19 90 PHE A N 1
ATOM 673 C CA . PHE A 1 90 ? 4.632 -7.034 7.486 1.00 81.19 90 PHE A CA 1
ATOM 674 C C . PHE A 1 90 ? 4.910 -5.560 7.752 1.00 81.19 90 PHE A C 1
ATOM 676 O O . PHE A 1 90 ? 5.051 -5.155 8.905 1.00 81.19 90 PHE A O 1
ATOM 683 N N . ILE A 1 91 ? 5.030 -4.785 6.682 1.00 87.06 91 ILE A N 1
ATOM 684 C CA . ILE A 1 91 ? 5.437 -3.394 6.697 1.00 87.06 91 ILE A CA 1
ATOM 685 C C . ILE A 1 91 ? 4.207 -2.537 6.370 1.00 87.06 91 ILE A C 1
ATOM 687 O O . ILE A 1 91 ? 3.438 -2.869 5.467 1.00 87.06 91 ILE A O 1
ATOM 691 N N . ASP A 1 92 ? 4.015 -1.449 7.116 1.00 83.81 92 ASP A N 1
ATOM 692 C CA . ASP A 1 92 ? 2.926 -0.498 6.892 1.00 83.81 92 ASP A CA 1
ATOM 693 C C . ASP A 1 92 ? 3.153 0.327 5.598 1.00 83.81 92 ASP A C 1
ATOM 695 O O . ASP A 1 92 ? 4.219 0.312 4.968 1.00 83.81 92 ASP A O 1
ATOM 699 N N . PHE A 1 93 ? 2.092 0.959 5.096 1.00 83.19 93 PHE A N 1
ATOM 700 C CA . PHE A 1 93 ? 2.072 1.561 3.769 1.00 83.19 93 PHE A CA 1
ATOM 701 C C . PHE A 1 93 ? 2.997 2.765 3.655 1.00 83.19 93 PHE A C 1
ATOM 703 O O . PHE A 1 93 ? 3.541 3.010 2.577 1.00 83.19 93 PHE A O 1
ATOM 710 N N . PHE A 1 94 ? 3.168 3.517 4.744 1.00 82.94 94 PHE A N 1
ATOM 711 C CA . PHE A 1 94 ? 4.041 4.680 4.760 1.00 82.94 94 PHE A CA 1
ATOM 712 C C . PHE A 1 94 ? 5.491 4.250 4.525 1.00 82.94 94 PHE A C 1
ATOM 714 O O . PHE A 1 94 ? 6.171 4.786 3.660 1.00 82.94 94 PHE A O 1
ATOM 721 N N . GLU A 1 95 ? 5.954 3.222 5.212 1.00 85.69 95 GLU A N 1
ATOM 722 C CA . GLU A 1 95 ? 7.286 2.646 5.099 1.00 85.69 95 GLU A CA 1
ATOM 723 C C . GLU A 1 95 ? 7.559 2.164 3.671 1.00 85.69 95 GLU A C 1
ATOM 725 O O . GLU A 1 95 ? 8.614 2.460 3.113 1.00 85.69 95 GLU A O 1
ATOM 730 N N . ILE A 1 96 ? 6.606 1.465 3.046 1.00 89.88 96 ILE A N 1
ATOM 731 C CA . ILE A 1 96 ? 6.746 1.044 1.645 1.00 89.88 96 ILE A CA 1
ATOM 732 C C . ILE A 1 96 ? 6.811 2.263 0.727 1.00 89.88 96 ILE A C 1
ATOM 734 O O . ILE A 1 96 ? 7.700 2.339 -0.125 1.00 89.88 96 ILE A O 1
ATOM 738 N N . ALA A 1 97 ? 5.912 3.230 0.914 1.00 88.19 97 ALA A N 1
ATOM 739 C CA . ALA A 1 97 ? 5.855 4.427 0.089 1.00 88.19 97 ALA A CA 1
ATOM 740 C C . ALA A 1 97 ? 7.118 5.286 0.195 1.00 88.19 97 ALA A C 1
ATOM 742 O O . ALA A 1 97 ? 7.541 5.871 -0.798 1.00 88.19 97 ALA A O 1
ATOM 743 N N . PHE A 1 98 ? 7.733 5.347 1.373 1.00 83.88 98 PHE A N 1
ATOM 744 C CA . PHE A 1 98 ? 8.890 6.198 1.604 1.00 83.88 98 PHE A CA 1
ATOM 745 C C . PHE A 1 98 ? 10.223 5.487 1.420 1.00 83.88 98 PHE A C 1
ATOM 747 O O . PHE A 1 98 ? 11.173 6.175 1.073 1.00 83.88 98 PHE A O 1
ATOM 754 N N . ILE A 1 99 ? 10.327 4.171 1.625 1.00 85.31 99 ILE A N 1
ATOM 755 C CA . ILE A 1 99 ? 11.590 3.421 1.497 1.00 85.31 99 ILE A CA 1
ATOM 756 C C . ILE A 1 99 ? 11.638 2.664 0.172 1.00 85.31 99 ILE A C 1
ATOM 758 O O . ILE A 1 99 ? 12.576 2.816 -0.603 1.00 85.31 99 ILE A O 1
ATOM 762 N N . VAL A 1 100 ? 10.629 1.839 -0.106 1.00 88.62 100 VAL A N 1
ATOM 763 C CA . VAL A 1 100 ? 10.667 0.887 -1.226 1.00 88.62 100 VAL A CA 1
ATOM 764 C C . VAL A 1 100 ? 10.386 1.584 -2.555 1.00 88.62 100 VAL A C 1
ATOM 766 O O . VAL A 1 100 ? 11.083 1.331 -3.537 1.00 88.62 100 VAL A O 1
ATOM 769 N N . ILE A 1 101 ? 9.400 2.486 -2.603 1.00 88.81 101 ILE A N 1
ATOM 770 C CA . ILE A 1 101 ? 9.047 3.182 -3.849 1.00 88.81 101 ILE A CA 1
ATOM 771 C C . ILE A 1 101 ? 10.210 4.035 -4.380 1.00 88.81 101 ILE A C 1
ATOM 773 O O . ILE A 1 101 ? 10.499 3.895 -5.564 1.00 88.81 101 ILE A O 1
ATOM 777 N N . PRO A 1 102 ? 10.937 4.847 -3.585 1.00 85.25 102 PRO A N 1
ATOM 778 C CA . PRO A 1 102 ? 12.063 5.625 -4.110 1.00 85.25 102 PRO A CA 1
ATOM 779 C C . PRO A 1 102 ? 13.215 4.776 -4.651 1.00 85.25 102 PRO A C 1
ATOM 781 O O . PRO A 1 102 ? 13.896 5.204 -5.577 1.00 85.25 102 PRO A O 1
ATOM 784 N N . ILE A 1 103 ? 13.411 3.562 -4.124 1.00 86.56 103 ILE A N 1
ATOM 785 C CA . ILE A 1 103 ? 14.382 2.600 -4.667 1.00 86.56 103 ILE A CA 1
ATOM 786 C C . ILE A 1 103 ? 13.910 2.069 -6.027 1.00 86.56 103 ILE A C 1
ATOM 788 O O . ILE A 1 103 ? 14.704 1.936 -6.958 1.00 86.56 103 ILE A O 1
ATOM 792 N N . LEU A 1 104 ? 12.619 1.749 -6.144 1.00 88.69 104 LEU A N 1
ATOM 793 C CA . LEU A 1 104 ? 12.047 1.142 -7.345 1.00 88.69 104 LEU A CA 1
ATOM 794 C C . LEU A 1 104 ? 11.747 2.153 -8.454 1.00 88.69 104 LEU A C 1
ATOM 796 O O . LEU A 1 104 ? 11.819 1.782 -9.619 1.00 88.69 104 LEU A O 1
ATOM 800 N N . ALA A 1 105 ? 11.426 3.404 -8.124 1.00 86.75 105 ALA A N 1
ATOM 801 C CA . ALA A 1 105 ? 11.044 4.454 -9.068 1.00 86.75 105 ALA A CA 1
ATOM 802 C C . ALA A 1 105 ? 12.052 4.666 -10.218 1.00 86.75 105 ALA A C 1
ATOM 804 O O . ALA A 1 105 ? 11.629 4.566 -11.371 1.00 86.75 105 ALA A O 1
ATOM 805 N N . PRO A 1 106 ? 13.365 4.874 -9.978 1.00 84.75 106 PRO A N 1
ATOM 806 C CA . PRO A 1 106 ? 14.321 5.086 -11.070 1.00 84.75 106 PRO A CA 1
ATOM 807 C C . PRO A 1 106 ? 14.480 3.852 -11.971 1.00 84.75 106 PRO A C 1
ATOM 809 O O . PRO A 1 106 ? 14.732 3.970 -13.169 1.00 84.75 106 PRO A O 1
ATOM 812 N N . VAL A 1 107 ? 14.307 2.651 -11.413 1.00 85.38 107 VAL A N 1
ATOM 813 C CA . VAL A 1 107 ? 14.379 1.389 -12.163 1.00 85.38 107 VAL A CA 1
ATOM 814 C C . VAL A 1 107 ? 13.104 1.174 -12.981 1.00 85.38 107 VAL A C 1
ATOM 816 O O . VAL A 1 107 ? 13.164 0.791 -14.150 1.00 85.38 107 VAL A O 1
ATOM 819 N N . ALA A 1 108 ? 11.954 1.478 -12.382 1.00 87.12 108 ALA A N 1
ATOM 820 C CA . ALA A 1 108 ? 10.642 1.421 -13.001 1.00 87.12 108 ALA A CA 1
ATOM 821 C C . ALA A 1 108 ? 10.557 2.369 -14.201 1.00 87.12 108 ALA A C 1
ATOM 823 O O . ALA A 1 108 ? 10.114 1.945 -15.262 1.00 87.12 108 ALA A O 1
ATOM 824 N N . GLU A 1 109 ? 11.043 3.607 -14.082 1.00 84.06 109 GLU A N 1
ATOM 825 C CA . GLU A 1 109 ? 11.065 4.570 -15.188 1.00 84.06 109 GLU A CA 1
ATOM 826 C C . GLU A 1 109 ? 11.807 4.016 -16.412 1.00 84.06 109 GLU A C 1
ATOM 828 O O . GLU A 1 109 ? 11.268 4.020 -17.518 1.00 84.06 109 GLU A O 1
ATOM 833 N N . LYS A 1 110 ? 13.005 3.453 -16.217 1.00 81.12 110 LYS A N 1
ATOM 834 C CA . LYS A 1 110 ? 13.828 2.925 -17.316 1.00 81.12 110 LYS A CA 1
ATOM 835 C C . LYS A 1 110 ? 13.258 1.651 -17.940 1.00 81.12 110 LYS A C 1
ATOM 837 O O . LYS A 1 110 ? 13.268 1.514 -19.161 1.00 81.12 110 LYS A O 1
ATOM 842 N N . ILE A 1 111 ? 12.784 0.709 -17.121 1.00 82.44 111 ILE A N 1
ATOM 843 C CA . ILE A 1 111 ? 12.303 -0.598 -17.599 1.00 82.44 111 ILE A CA 1
ATOM 844 C C . ILE A 1 111 ? 10.887 -0.492 -18.190 1.00 82.44 111 ILE A C 1
ATOM 846 O O . ILE A 1 111 ? 10.582 -1.157 -19.182 1.00 82.44 111 ILE A O 1
ATOM 850 N N . LEU A 1 112 ? 10.019 0.345 -17.613 1.00 81.56 112 LEU A N 1
ATOM 851 C CA . LEU A 1 112 ? 8.615 0.473 -18.025 1.00 81.56 112 LEU A CA 1
ATOM 852 C C . LEU A 1 112 ? 8.392 1.503 -19.134 1.00 81.56 112 LEU A C 1
ATOM 854 O O . LEU A 1 112 ? 7.347 1.446 -19.783 1.00 81.56 112 LEU A O 1
ATOM 858 N N . ALA A 1 113 ? 9.353 2.393 -19.409 1.00 73.88 113 ALA A N 1
ATOM 859 C CA . ALA A 1 113 ? 9.254 3.356 -20.511 1.00 73.88 113 ALA A CA 1
ATOM 860 C C . ALA A 1 113 ? 8.969 2.693 -21.873 1.00 73.88 113 ALA A C 1
ATOM 862 O O . ALA A 1 113 ? 8.313 3.296 -22.715 1.00 73.88 113 ALA A O 1
ATOM 863 N N . GLY A 1 114 ? 9.425 1.451 -22.086 1.00 69.06 114 GLY A N 1
ATOM 864 C CA . GLY A 1 114 ? 9.162 0.687 -23.313 1.00 69.06 114 GLY A CA 1
ATOM 865 C C . GLY A 1 114 ? 7.856 -0.119 -23.320 1.00 69.06 114 GLY A C 1
ATOM 866 O O . GLY A 1 114 ? 7.513 -0.694 -24.349 1.00 69.06 114 GLY A O 1
ATOM 867 N N . PHE A 1 115 ? 7.146 -0.207 -22.191 1.00 74.88 115 PHE A N 1
ATOM 868 C CA . PHE A 1 115 ? 5.909 -0.990 -22.058 1.00 74.88 115 PHE A CA 1
ATOM 869 C C . PHE A 1 115 ? 4.649 -0.165 -22.345 1.00 74.88 115 PHE A C 1
ATOM 871 O O . PHE A 1 115 ? 3.642 -0.696 -22.810 1.00 74.88 115 PHE A O 1
ATOM 878 N N . LEU A 1 116 ? 4.702 1.135 -22.062 1.00 74.69 116 LEU A N 1
ATOM 879 C CA . LEU A 1 116 ? 3.605 2.066 -22.298 1.00 74.69 116 LEU A CA 1
ATOM 880 C C . LEU A 1 116 ? 3.603 2.578 -23.751 1.00 74.69 116 LEU A C 1
ATOM 882 O O . LEU A 1 116 ? 4.618 2.473 -24.443 1.00 74.69 116 LEU A O 1
ATOM 886 N N . PRO A 1 117 ? 2.471 3.119 -24.248 1.00 69.94 117 PRO A N 1
ATOM 887 C CA . PRO A 1 117 ? 2.390 3.660 -25.601 1.00 69.94 117 PRO A CA 1
ATOM 888 C C . PRO A 1 117 ? 3.509 4.670 -25.887 1.00 69.94 117 PRO A C 1
ATOM 890 O O . PRO A 1 117 ? 3.791 5.546 -25.069 1.00 69.94 117 PRO A O 1
ATOM 893 N N . ALA A 1 118 ? 4.126 4.568 -27.067 1.00 60.28 118 ALA A N 1
ATOM 894 C CA . ALA A 1 118 ? 5.228 5.439 -27.465 1.00 60.28 118 ALA A CA 1
ATOM 895 C C . ALA A 1 118 ? 4.839 6.924 -27.324 1.00 60.28 118 ALA A C 1
ATOM 897 O O . ALA A 1 118 ? 3.878 7.383 -27.942 1.00 60.28 118 ALA A O 1
ATOM 898 N N . GLY A 1 119 ? 5.588 7.667 -26.501 1.00 63.47 119 GLY A N 1
ATOM 899 C CA . GLY A 1 119 ? 5.336 9.084 -26.212 1.00 63.47 119 GLY A CA 1
ATOM 900 C C . GLY A 1 119 ? 4.690 9.379 -24.852 1.00 63.47 119 GLY A C 1
ATOM 901 O O . GLY A 1 119 ? 4.429 10.549 -24.565 1.00 63.47 119 GLY A O 1
ATOM 902 N N . THR A 1 120 ? 4.451 8.379 -23.994 1.00 68.81 120 THR A N 1
ATOM 903 C CA . THR A 1 120 ? 4.062 8.638 -22.599 1.00 68.81 120 THR A CA 1
ATOM 904 C C . THR A 1 120 ? 5.182 9.360 -21.840 1.00 68.81 120 THR A C 1
ATOM 906 O O . THR A 1 120 ? 6.305 8.853 -21.806 1.00 68.81 120 THR A O 1
ATOM 909 N N . PRO A 1 121 ? 4.901 10.517 -21.207 1.00 74.81 121 PRO A N 1
ATOM 910 C CA . PRO A 1 121 ? 5.857 11.186 -20.334 1.00 74.81 121 PRO A CA 1
ATOM 911 C C . PRO A 1 121 ? 6.335 10.253 -19.207 1.00 74.81 121 PRO A C 1
ATOM 913 O O . PRO A 1 121 ? 5.510 9.497 -18.685 1.00 74.81 121 PRO A O 1
ATOM 916 N N . PRO A 1 122 ? 7.604 10.345 -18.768 1.00 75.25 122 PRO A N 1
ATOM 917 C CA . PRO A 1 122 ? 8.125 9.539 -17.658 1.00 75.25 122 PRO A CA 1
ATOM 918 C C . PRO A 1 122 ? 7.287 9.663 -16.377 1.00 75.25 122 PRO A C 1
ATOM 920 O O . PRO A 1 122 ? 7.037 8.682 -15.680 1.00 75.25 122 PRO A O 1
ATOM 923 N N . GLU A 1 123 ? 6.751 10.857 -16.125 1.00 79.62 123 GLU A N 1
ATOM 924 C CA . GLU A 1 123 ? 5.866 11.147 -14.994 1.00 79.62 123 GLU A CA 1
ATOM 925 C C . GLU A 1 123 ? 4.598 10.283 -15.008 1.00 79.62 123 GLU A C 1
ATOM 927 O O . GLU A 1 123 ? 4.191 9.745 -13.980 1.00 79.62 123 GLU A O 1
ATOM 932 N N . MET A 1 124 ? 4.001 10.074 -16.186 1.00 79.31 124 MET A N 1
ATOM 933 C CA . MET A 1 124 ? 2.794 9.253 -16.332 1.00 79.31 124 MET A CA 1
ATOM 934 C C . MET A 1 124 ? 3.083 7.778 -16.061 1.00 79.31 124 MET A C 1
ATOM 936 O O . MET A 1 124 ? 2.250 7.086 -15.476 1.00 79.31 124 MET A O 1
ATOM 940 N N . THR A 1 125 ? 4.268 7.303 -16.456 1.00 83.38 125 THR A N 1
ATOM 941 C CA . THR A 1 125 ? 4.737 5.942 -16.171 1.00 83.38 125 THR A CA 1
ATOM 942 C C . THR A 1 125 ? 4.840 5.706 -14.671 1.00 83.38 125 THR A C 1
ATOM 944 O O . THR A 1 125 ? 4.351 4.691 -14.174 1.00 83.38 125 THR A O 1
ATOM 947 N N . LEU A 1 126 ? 5.423 6.659 -13.939 1.00 86.69 126 LEU A N 1
ATOM 948 C CA . LEU A 1 126 ? 5.565 6.581 -12.486 1.00 86.69 126 LEU A CA 1
ATOM 949 C C . LEU A 1 126 ? 4.218 6.680 -11.766 1.0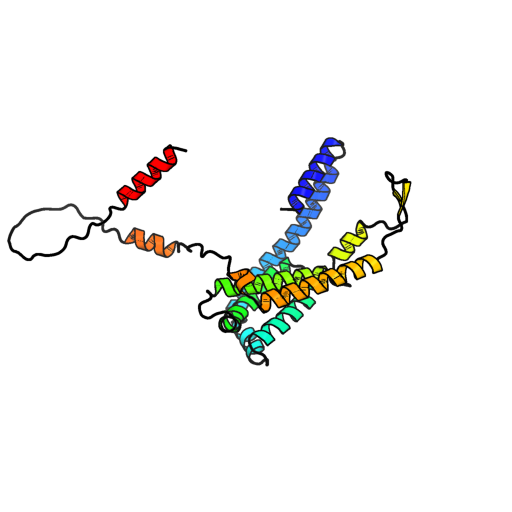0 86.69 126 LEU A C 1
ATOM 951 O O . LEU A 1 126 ? 3.995 5.943 -10.807 1.00 86.69 126 LEU A O 1
ATOM 955 N N . ILE A 1 127 ? 3.298 7.523 -12.243 1.00 87.62 127 ILE A N 1
ATOM 956 C CA . ILE A 1 127 ? 1.936 7.605 -11.694 1.00 87.62 127 ILE A CA 1
ATOM 957 C C . ILE A 1 127 ? 1.201 6.279 -11.899 1.00 87.62 127 ILE A C 1
ATOM 959 O O . ILE A 1 127 ? 0.654 5.727 -10.946 1.00 87.62 127 ILE A O 1
ATOM 963 N N . TRP A 1 128 ? 1.215 5.732 -13.117 1.00 88.88 128 TRP A N 1
ATOM 964 C CA . TRP A 1 128 ? 0.594 4.440 -13.409 1.00 88.88 128 TRP A CA 1
ATOM 965 C C . TRP A 1 128 ? 1.199 3.315 -12.562 1.00 88.88 128 TRP A C 1
ATOM 967 O O . TRP A 1 128 ? 0.464 2.541 -11.947 1.00 88.88 128 TRP A O 1
ATOM 977 N N . PHE A 1 129 ? 2.527 3.269 -12.450 1.00 90.31 129 PHE A N 1
ATOM 978 C CA . PHE A 1 129 ? 3.229 2.306 -11.605 1.00 90.31 129 PHE A CA 1
ATOM 979 C C . PHE A 1 129 ? 2.848 2.458 -10.126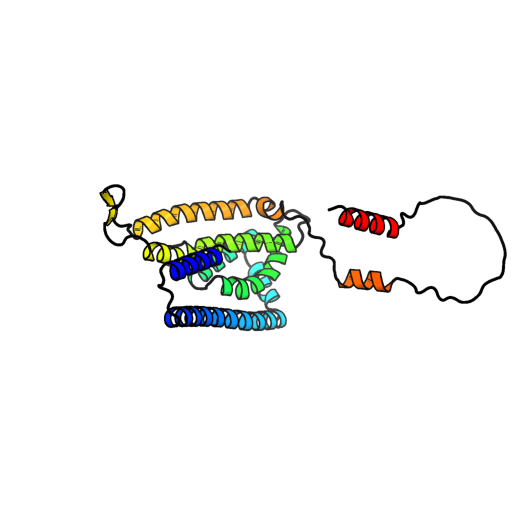 1.00 90.31 129 PHE A C 1
ATOM 981 O O . PHE A 1 129 ? 2.554 1.468 -9.454 1.00 90.31 129 PHE A O 1
ATOM 988 N N . GLY A 1 130 ? 2.766 3.696 -9.638 1.00 90.69 130 GLY A N 1
ATOM 989 C CA . GLY A 1 130 ? 2.300 4.016 -8.293 1.00 90.69 130 GLY A CA 1
ATOM 990 C C . GLY A 1 130 ? 0.865 3.551 -8.042 1.00 90.69 130 GLY A C 1
ATOM 991 O O . GLY A 1 130 ? 0.589 2.996 -6.981 1.00 90.69 130 GLY A O 1
ATOM 992 N N . VAL A 1 131 ? -0.037 3.692 -9.019 1.00 90.88 131 VAL A N 1
ATOM 993 C CA . VAL A 1 131 ? -1.420 3.190 -8.925 1.00 90.88 131 VAL A CA 1
ATOM 994 C C . VAL A 1 131 ? -1.455 1.664 -8.862 1.00 90.88 131 VAL A C 1
ATOM 996 O O . VAL A 1 131 ? -2.155 1.114 -8.011 1.00 90.88 131 VAL A O 1
ATOM 999 N N . VAL A 1 132 ? -0.673 0.972 -9.696 1.00 91.81 132 VAL A N 1
ATOM 1000 C CA . VAL A 1 132 ? -0.563 -0.498 -9.658 1.00 91.81 132 VAL A CA 1
ATOM 1001 C C . VAL A 1 132 ? -0.068 -0.965 -8.285 1.00 91.81 132 VAL A C 1
ATOM 1003 O O . VAL A 1 132 ? -0.684 -1.839 -7.671 1.00 91.81 132 VAL A O 1
ATOM 1006 N N . ILE A 1 133 ? 0.988 -0.338 -7.757 1.00 92.50 133 ILE A N 1
ATOM 1007 C CA . ILE A 1 133 ? 1.504 -0.628 -6.413 1.00 92.50 133 ILE A CA 1
ATOM 1008 C C . ILE A 1 133 ? 0.456 -0.333 -5.339 1.00 92.50 133 ILE A C 1
ATOM 1010 O O . ILE A 1 133 ? 0.264 -1.151 -4.443 1.00 92.50 133 ILE A O 1
ATOM 1014 N N . ALA A 1 134 ? -0.239 0.802 -5.416 1.00 90.94 134 ALA A N 1
ATOM 1015 C CA . ALA A 1 134 ? -1.249 1.182 -4.435 1.00 90.94 134 ALA A CA 1
ATOM 1016 C C . ALA A 1 134 ? -2.411 0.178 -4.402 1.00 90.94 134 ALA A C 1
ATOM 1018 O O . ALA A 1 134 ? -2.846 -0.228 -3.323 1.00 90.94 134 ALA A O 1
ATOM 1019 N N . MET A 1 135 ? -2.883 -0.274 -5.568 1.00 91.94 135 MET A N 1
ATOM 1020 C CA . MET A 1 135 ? -3.919 -1.307 -5.664 1.00 91.94 135 MET A CA 1
ATOM 1021 C C . MET A 1 135 ? -3.448 -2.649 -5.100 1.00 91.94 135 MET A C 1
ATOM 1023 O O . MET A 1 135 ? -4.211 -3.336 -4.413 1.00 91.94 135 MET A O 1
ATOM 1027 N N . ASN A 1 136 ? -2.195 -3.018 -5.351 1.00 92.31 136 ASN A N 1
ATOM 1028 C CA . ASN A 1 136 ? -1.602 -4.226 -4.795 1.00 92.31 136 ASN A CA 1
ATOM 1029 C C . ASN A 1 136 ? -1.457 -4.138 -3.263 1.00 92.31 136 ASN A C 1
ATOM 1031 O O . ASN A 1 136 ? -1.852 -5.048 -2.535 1.00 92.31 136 ASN A O 1
ATOM 1035 N N . LEU A 1 137 ? -1.013 -2.993 -2.749 1.00 90.25 137 LEU A N 1
ATOM 1036 C CA . LEU A 1 137 ? -0.867 -2.761 -1.317 1.00 90.25 137 LEU A CA 1
ATOM 1037 C C . LEU A 1 137 ? -2.219 -2.804 -0.586 1.00 90.25 137 LEU A C 1
ATOM 1039 O O . LEU A 1 137 ? -2.325 -3.417 0.475 1.00 90.25 137 LEU A O 1
ATOM 1043 N N . GLN A 1 138 ? -3.284 -2.260 -1.185 1.00 89.44 138 GLN A N 1
ATOM 1044 C CA . GLN A 1 138 ? -4.657 -2.426 -0.681 1.00 89.44 138 GLN A CA 1
ATOM 1045 C C . GLN A 1 138 ? -5.069 -3.903 -0.587 1.00 89.44 138 GLN A C 1
ATOM 1047 O O . GLN A 1 138 ? -5.727 -4.302 0.376 1.00 89.44 138 GLN A O 1
ATOM 1052 N N . THR A 1 139 ? -4.655 -4.723 -1.558 1.00 89.62 139 THR A N 1
ATOM 1053 C CA . THR A 1 139 ? -4.902 -6.175 -1.548 1.00 89.62 139 THR A CA 1
ATOM 1054 C C . THR A 1 139 ? -4.198 -6.838 -0.366 1.00 89.62 139 THR A C 1
ATOM 1056 O O . THR A 1 139 ? -4.798 -7.663 0.328 1.00 89.62 139 THR A O 1
ATOM 1059 N N . SER A 1 140 ? -2.954 -6.439 -0.085 1.00 88.25 140 SER A N 1
ATOM 1060 C CA . SER A 1 140 ? -2.187 -6.933 1.064 1.00 88.25 140 SER A CA 1
ATOM 1061 C C . SER A 1 140 ? -2.913 -6.681 2.394 1.00 88.25 140 SER A C 1
ATOM 1063 O O . SER A 1 140 ? -3.110 -7.610 3.179 1.00 88.25 140 SER A O 1
ATOM 1065 N N . PHE A 1 141 ? -3.452 -5.472 2.605 1.00 83.94 141 PHE A N 1
ATOM 1066 C CA . PHE A 1 141 ? -4.215 -5.127 3.820 1.00 83.94 141 PHE A CA 1
ATOM 1067 C C . PHE A 1 141 ? -5.505 -5.938 4.024 1.00 83.94 141 PHE A C 1
ATOM 1069 O O . PHE A 1 141 ? -6.065 -5.938 5.127 1.00 83.94 141 PHE A O 1
ATOM 1076 N N . LEU A 1 142 ? -5.987 -6.623 2.985 1.00 86.75 142 LEU A N 1
ATOM 1077 C CA . LEU A 1 142 ? -7.199 -7.440 3.009 1.00 86.75 142 LEU A CA 1
ATOM 1078 C C . LEU A 1 142 ? -6.922 -8.945 2.959 1.00 86.75 142 LEU A C 1
ATOM 1080 O O . LEU A 1 142 ? -7.867 -9.722 3.094 1.00 86.75 142 LEU A O 1
ATOM 1084 N N . THR A 1 143 ? -5.669 -9.375 2.799 1.00 87.06 143 THR A N 1
ATOM 1085 C CA . THR A 1 143 ? -5.324 -10.796 2.656 1.00 87.06 143 THR A CA 1
ATOM 1086 C C . THR A 1 143 ? -5.080 -11.440 4.029 1.00 87.06 143 THR A C 1
ATOM 1088 O O . THR A 1 143 ? -4.159 -11.045 4.747 1.00 87.06 143 THR A O 1
ATOM 1091 N N . PRO A 1 144 ? -5.872 -12.449 4.448 1.00 80.62 144 PRO A N 1
ATOM 1092 C CA . PRO A 1 144 ? -5.543 -13.250 5.631 1.00 80.62 144 PRO A CA 1
ATOM 1093 C C . PRO A 1 144 ? -4.184 -13.954 5.444 1.00 80.62 144 PRO A C 1
ATOM 1095 O O . PRO A 1 144 ? -3.926 -14.419 4.335 1.00 80.62 144 PRO A O 1
ATOM 1098 N N . PRO A 1 145 ? -3.323 -14.114 6.473 1.00 70.12 145 PRO A N 1
ATOM 1099 C CA . PRO A 1 145 ? -3.476 -13.814 7.906 1.00 70.12 145 PRO A CA 1
ATOM 1100 C C . PRO A 1 145 ? -2.994 -12.413 8.335 1.00 70.12 145 PRO A C 1
ATOM 1102 O O . PRO A 1 145 ? -3.066 -12.092 9.519 1.00 70.12 145 PRO A O 1
ATOM 1105 N N . PHE A 1 146 ? -2.501 -11.598 7.402 1.00 70.88 146 PHE A N 1
ATOM 1106 C CA . PHE A 1 146 ? -1.816 -10.328 7.682 1.00 70.88 146 PHE A CA 1
ATOM 1107 C C . PHE A 1 146 ? -2.701 -9.086 7.484 1.00 70.88 146 PHE A C 1
ATOM 1109 O O . PHE A 1 146 ? -2.322 -7.977 7.848 1.00 70.88 146 PHE A O 1
ATOM 1116 N N . GLY A 1 147 ? -3.915 -9.262 6.957 1.00 75.25 147 GLY A N 1
ATOM 1117 C CA . GLY A 1 147 ? -4.837 -8.169 6.674 1.00 75.25 147 GLY A CA 1
ATOM 1118 C C . GLY A 1 147 ? -5.391 -7.481 7.926 1.00 75.25 147 GLY A C 1
ATOM 1119 O O . GLY A 1 147 ? -6.438 -7.876 8.452 1.00 75.25 147 GLY A O 1
ATOM 1120 N N . PHE A 1 148 ? -4.730 -6.410 8.378 1.00 77.50 148 PHE A N 1
ATOM 1121 C CA . PHE A 1 148 ? -5.148 -5.596 9.529 1.00 77.50 148 PHE A CA 1
ATOM 1122 C C . PHE A 1 148 ? -6.600 -5.112 9.430 1.00 77.50 148 PHE A C 1
ATOM 1124 O O . PHE A 1 148 ? -7.318 -5.099 10.433 1.00 77.50 148 PHE A O 1
ATOM 1131 N N . ALA A 1 149 ? -7.074 -4.804 8.219 1.00 82.62 149 ALA A N 1
ATOM 1132 C CA . ALA A 1 149 ? -8.453 -4.383 7.990 1.00 82.62 149 ALA A CA 1
ATOM 1133 C C . ALA A 1 149 ? -9.472 -5.468 8.387 1.00 82.62 149 ALA A C 1
ATOM 1135 O O . ALA A 1 149 ? -10.531 -5.158 8.940 1.00 82.62 149 ALA A O 1
ATOM 1136 N N . LEU A 1 150 ? -9.144 -6.750 8.186 1.00 84.62 150 LEU A N 1
ATOM 1137 C CA . LEU A 1 150 ? -10.008 -7.860 8.597 1.00 84.62 150 LEU A CA 1
ATOM 1138 C C . LEU A 1 150 ? -10.057 -8.005 10.118 1.00 84.62 150 LEU A C 1
ATOM 1140 O O . LEU A 1 150 ? -11.113 -8.322 10.671 1.00 84.62 150 LEU A O 1
ATOM 1144 N N . PHE A 1 151 ? -8.947 -7.738 10.811 1.00 82.25 151 PHE A N 1
ATOM 1145 C CA . PHE A 1 151 ? -8.920 -7.722 12.275 1.00 82.25 151 PHE A CA 1
ATOM 1146 C C . PHE A 1 151 ? -9.687 -6.533 12.855 1.00 82.25 151 PHE A C 1
ATOM 1148 O O . PHE A 1 151 ? -10.377 -6.692 13.865 1.00 82.25 151 PHE A O 1
ATOM 1155 N N . TYR A 1 152 ? -9.659 -5.375 12.192 1.00 83.56 152 TYR A N 1
ATOM 1156 C CA . TYR A 1 152 ? -10.505 -4.240 12.555 1.00 83.56 152 TYR A CA 1
ATOM 1157 C C . TYR A 1 152 ? -11.988 -4.554 12.360 1.00 83.56 152 TYR A C 1
ATOM 1159 O O . TYR A 1 152 ? -12.758 -4.374 13.304 1.00 83.56 152 TYR A O 1
ATOM 1167 N N . LEU A 1 153 ? -12.392 -5.131 11.224 1.00 83.38 153 LEU A N 1
ATOM 1168 C CA . LEU A 1 153 ? -13.766 -5.612 11.032 1.00 83.38 153 LEU A CA 1
ATOM 1169 C C . LEU A 1 153 ? -14.156 -6.645 12.093 1.00 83.38 153 LEU A C 1
ATOM 1171 O O . LEU A 1 153 ? -15.232 -6.560 12.684 1.00 83.38 153 LEU A O 1
ATOM 1175 N N . ARG A 1 154 ? -13.257 -7.579 12.417 1.00 86.50 154 ARG A N 1
ATOM 1176 C CA . ARG A 1 154 ? -13.490 -8.560 13.480 1.00 86.50 154 ARG A CA 1
ATOM 1177 C C . ARG A 1 154 ? -13.646 -7.908 14.857 1.00 86.50 154 ARG A C 1
ATOM 1179 O O . ARG A 1 154 ? -14.405 -8.438 15.669 1.00 86.50 154 ARG A O 1
ATOM 1186 N N . SER A 1 155 ? -12.948 -6.805 15.134 1.00 83.19 155 SER A N 1
ATOM 1187 C CA . SER A 1 155 ? -13.008 -6.090 16.418 1.00 83.19 155 SER A CA 1
ATOM 1188 C C . SER A 1 155 ? -14.366 -5.430 16.677 1.00 83.19 155 SER A C 1
ATOM 1190 O O . SER A 1 155 ? -14.808 -5.399 17.826 1.00 83.19 155 SER A O 1
ATOM 1192 N N . VAL A 1 156 ? -15.039 -4.974 15.615 1.00 81.94 156 VAL A N 1
ATOM 1193 C CA . VAL A 1 156 ? -16.360 -4.326 15.681 1.00 81.94 156 VAL A CA 1
ATOM 1194 C C . VAL A 1 156 ? -17.513 -5.297 15.414 1.00 81.94 156 VAL A C 1
ATOM 1196 O O . VAL A 1 156 ? -18.647 -5.022 15.799 1.00 81.94 156 VAL A O 1
ATOM 1199 N N . ALA A 1 157 ? -17.241 -6.447 14.789 1.00 83.94 157 ALA A N 1
ATOM 1200 C CA . ALA A 1 157 ? -18.245 -7.463 14.501 1.00 83.94 157 ALA A CA 1
ATOM 1201 C C . ALA A 1 157 ? -18.763 -8.161 15.772 1.00 83.94 157 ALA A C 1
ATOM 1203 O O . ALA A 1 157 ? -18.000 -8.508 16.685 1.00 83.94 157 ALA A O 1
ATOM 1204 N N . ALA A 1 158 ? -20.075 -8.423 15.795 1.00 78.56 158 ALA A N 1
ATOM 1205 C CA . ALA A 1 158 ? -20.760 -9.067 16.909 1.00 78.56 158 ALA A CA 1
ATOM 1206 C C . ALA A 1 158 ? -20.129 -10.429 17.239 1.00 78.56 158 ALA A C 1
ATOM 1208 O O . ALA A 1 158 ? -20.109 -11.349 16.423 1.00 78.56 158 ALA A O 1
ATOM 1209 N N . LYS A 1 159 ? -19.588 -10.544 18.460 1.00 76.88 159 LYS A N 1
ATOM 1210 C CA . LYS A 1 159 ? -18.939 -11.768 18.966 1.00 76.88 159 LYS A CA 1
ATOM 1211 C C . LYS A 1 159 ? -19.932 -12.827 19.438 1.00 76.88 159 LYS A C 1
ATOM 1213 O O . LYS A 1 159 ? -19.546 -13.981 19.572 1.00 76.88 159 LYS A O 1
ATOM 1218 N N . LYS A 1 160 ? -21.153 -12.411 19.765 1.00 79.69 160 LYS A N 1
ATOM 1219 C CA . LYS A 1 160 ? -22.227 -13.245 20.296 1.00 79.69 160 LYS A CA 1
ATOM 1220 C C . LYS A 1 160 ? -23.507 -12.898 19.563 1.00 79.69 160 LYS A C 1
ATOM 1222 O O . LYS A 1 160 ? -23.649 -11.765 19.097 1.00 79.69 160 LYS A O 1
ATOM 1227 N N . ASP A 1 161 ? -24.408 -13.863 19.526 1.00 82.88 161 ASP A N 1
ATOM 1228 C CA . ASP A 1 161 ? -25.752 -13.660 19.019 1.00 82.88 161 ASP A CA 1
ATOM 1229 C C . ASP A 1 161 ? -26.395 -12.523 19.809 1.00 82.88 161 ASP A C 1
ATOM 1231 O O . ASP A 1 161 ? -26.315 -12.473 21.044 1.00 82.88 161 ASP A O 1
ATOM 1235 N N . TYR A 1 162 ? -26.970 -11.567 19.092 1.00 80.69 162 TYR A N 1
ATOM 1236 C CA . TYR A 1 162 ? -27.610 -10.415 19.704 1.00 80.69 162 TYR A CA 1
ATOM 1237 C C . TYR A 1 162 ? -29.028 -10.292 19.179 1.00 80.69 162 TYR A C 1
ATOM 1239 O O . TYR A 1 162 ? -29.319 -10.578 18.019 1.00 80.69 162 TYR A O 1
ATOM 1247 N N . LYS A 1 163 ? -29.927 -9.874 20.067 1.00 80.31 163 LYS A N 1
ATOM 1248 C CA . LYS A 1 163 ? -31.305 -9.584 19.699 1.00 80.31 163 LYS A CA 1
ATOM 1249 C C . LYS A 1 163 ? -31.348 -8.182 19.110 1.00 80.31 163 LYS A C 1
ATOM 1251 O O . LYS A 1 163 ? -30.981 -7.221 19.794 1.00 80.31 163 LYS A O 1
ATOM 1256 N N . ASP A 1 164 ? -31.746 -8.067 17.852 1.00 81.62 164 ASP A N 1
ATOM 1257 C CA . ASP A 1 164 ? -31.906 -6.767 17.216 1.00 81.62 164 ASP A CA 1
ATOM 1258 C C . ASP A 1 164 ? -33.014 -5.984 17.932 1.00 81.62 164 ASP A C 1
ATOM 1260 O O . ASP A 1 164 ? -34.107 -6.491 18.193 1.00 81.62 164 ASP A O 1
ATOM 1264 N N . ARG A 1 165 ? -32.715 -4.732 18.283 1.00 76.38 165 ARG A N 1
ATOM 1265 C CA . ARG A 1 165 ? -33.640 -3.847 18.994 1.00 76.38 165 ARG A CA 1
ATOM 1266 C C . ARG A 1 165 ? -34.808 -3.402 18.110 1.00 76.38 165 ARG A C 1
ATOM 1268 O O . ARG A 1 165 ? -35.833 -3.007 18.658 1.00 76.38 165 ARG A O 1
ATOM 1275 N N . VAL A 1 166 ? -34.644 -3.424 16.786 1.00 80.75 166 VAL A N 1
ATOM 1276 C CA . VAL A 1 166 ? -35.658 -2.961 15.827 1.00 80.75 166 VAL A CA 1
ATOM 1277 C C . VAL A 1 166 ? -36.531 -4.116 15.345 1.00 80.75 166 VAL A C 1
ATOM 1279 O O . VAL A 1 166 ? -37.751 -4.015 15.414 1.00 80.75 166 VAL A O 1
ATOM 1282 N N . THR A 1 167 ? -35.926 -5.216 14.891 1.00 82.69 167 THR A N 1
ATOM 1283 C CA . THR A 1 167 ? -36.670 -6.367 14.341 1.00 82.69 167 THR A CA 1
ATOM 1284 C C . THR A 1 167 ? -37.076 -7.396 15.398 1.00 82.69 167 THR A C 1
ATOM 1286 O O . THR A 1 167 ? -37.985 -8.186 15.169 1.00 82.69 167 THR A O 1
ATOM 1289 N N . GLY A 1 168 ? -36.441 -7.397 16.577 1.00 82.75 168 GLY A N 1
ATOM 1290 C CA . GLY A 1 168 ? -36.711 -8.368 17.641 1.00 82.75 168 GLY A CA 1
ATOM 1291 C C . GLY A 1 168 ? -36.181 -9.779 17.359 1.00 82.75 168 GLY A C 1
ATOM 1292 O O . GLY A 1 168 ? -36.300 -10.644 18.231 1.00 82.75 168 GLY A O 1
ATOM 1293 N N . GLU A 1 169 ? -35.577 -10.007 16.191 1.00 83.62 169 GLU A N 1
ATOM 1294 C CA . GLU A 1 169 ? -34.984 -11.284 15.805 1.00 83.62 169 GLU A CA 1
ATOM 1295 C C . GLU A 1 169 ? -33.580 -11.471 16.391 1.00 83.62 169 GLU A C 1
ATOM 1297 O O . GLU A 1 169 ? -32.906 -10.522 16.806 1.00 83.62 169 GLU A O 1
ATOM 1302 N N . THR A 1 170 ? -33.143 -12.729 16.461 1.00 81.62 170 THR A N 1
ATOM 1303 C CA . THR A 1 170 ? -31.833 -13.092 17.014 1.00 81.62 170 THR A CA 1
ATOM 1304 C C . THR A 1 170 ? -30.845 -13.191 15.860 1.00 81.62 170 THR A C 1
ATOM 1306 O O . THR A 1 170 ? -30.924 -14.124 15.065 1.00 81.62 170 THR A O 1
ATOM 1309 N N . ILE A 1 171 ? -29.942 -12.217 15.738 1.00 81.81 171 ILE A N 1
ATOM 1310 C CA . ILE A 1 171 ? -28.944 -12.190 14.666 1.00 81.81 171 ILE A CA 1
ATOM 1311 C C . ILE A 1 171 ? -27.735 -13.024 15.115 1.00 81.81 171 ILE A C 1
ATOM 1313 O O . ILE A 1 171 ? -27.171 -12.731 16.178 1.00 81.81 171 ILE A O 1
ATOM 1317 N N . PRO A 1 172 ? -27.325 -14.048 14.341 1.00 82.25 172 PRO A N 1
ATOM 1318 C CA .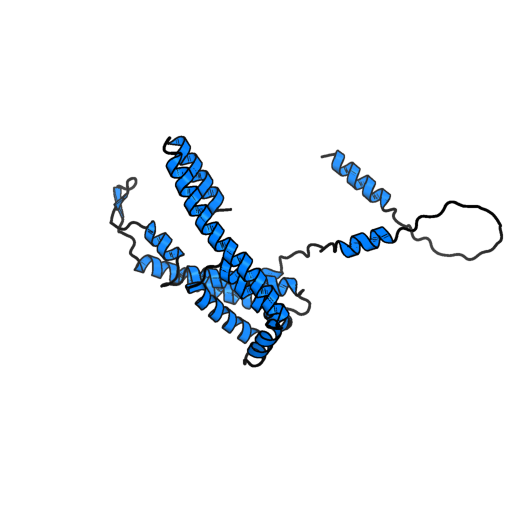 PRO A 1 172 ? -26.188 -14.889 14.691 1.00 82.25 172 PRO A CA 1
ATOM 1319 C C . PRO A 1 172 ? -24.868 -14.109 14.641 1.00 82.25 172 PRO A C 1
ATOM 1321 O O . PRO A 1 172 ? -24.684 -13.201 13.826 1.00 82.25 172 PRO A O 1
ATOM 1324 N N . ALA A 1 173 ? -23.925 -14.483 15.504 1.00 82.31 173 ALA A N 1
ATOM 1325 C CA . ALA A 1 173 ? -22.592 -13.895 15.544 1.00 82.31 173 ALA A CA 1
ATOM 1326 C C . ALA A 1 173 ? -21.840 -14.074 14.215 1.00 82.31 173 ALA A C 1
ATOM 1328 O O . ALA A 1 173 ? -21.861 -15.144 13.600 1.00 82.31 173 ALA A O 1
ATOM 1329 N N . VAL A 1 174 ? -21.091 -13.045 13.812 1.00 83.62 174 VAL A N 1
ATOM 1330 C CA . VAL A 1 174 ? -20.271 -13.109 12.597 1.00 83.62 174 VAL A CA 1
ATOM 1331 C C . VAL A 1 174 ? -18.998 -13.892 12.899 1.00 83.62 174 VAL A C 1
ATOM 1333 O O . VAL A 1 174 ? -18.155 -13.475 13.703 1.00 83.62 174 VAL A O 1
ATOM 1336 N N . GLN A 1 175 ? -18.841 -15.036 12.239 1.00 84.75 175 GLN A N 1
ATOM 1337 C CA . GLN A 1 175 ? -17.652 -15.867 12.398 1.00 84.75 175 GLN A CA 1
ATOM 1338 C C . GLN A 1 175 ? -16.475 -15.297 11.601 1.00 84.75 175 GLN A C 1
ATOM 1340 O O . GLN A 1 175 ? -16.643 -14.767 10.504 1.00 84.75 175 GLN A O 1
ATOM 1345 N N . THR A 1 176 ? -15.247 -15.479 12.098 1.00 84.44 176 THR A N 1
ATOM 1346 C CA . THR A 1 176 ? -14.026 -15.046 11.390 1.00 84.44 176 THR A CA 1
ATOM 1347 C C . THR A 1 176 ? -13.932 -15.656 9.986 1.00 84.44 176 THR A C 1
ATOM 1349 O O . THR A 1 176 ? -13.527 -14.980 9.047 1.00 84.44 176 THR A O 1
ATOM 1352 N N . SER A 1 177 ? -14.392 -16.902 9.812 1.00 85.56 177 SER A N 1
ATOM 1353 C CA . SER A 1 177 ? -14.452 -17.563 8.502 1.00 85.56 177 SER A CA 1
ATOM 1354 C C . SER A 1 177 ? -15.365 -16.832 7.508 1.00 85.56 177 SER A C 1
ATOM 1356 O O . SER A 1 177 ? -15.023 -16.730 6.333 1.00 85.56 177 SER A O 1
ATOM 1358 N N . GLN A 1 178 ? -16.483 -16.255 7.965 1.00 85.94 178 GLN A N 1
ATOM 1359 C CA . GLN A 1 178 ? -17.382 -15.474 7.107 1.00 85.94 178 GLN A CA 1
ATOM 1360 C C . GLN A 1 178 ? -16.725 -14.164 6.661 1.00 85.94 178 GLN A C 1
ATOM 1362 O O . GLN A 1 178 ? -16.844 -13.791 5.496 1.00 85.94 178 GLN A O 1
ATOM 1367 N N . ILE A 1 179 ? -15.972 -13.512 7.555 1.00 86.19 179 ILE A N 1
ATOM 1368 C CA . ILE A 1 179 ? -15.194 -12.307 7.230 1.00 86.19 179 ILE A CA 1
ATOM 1369 C C . ILE A 1 179 ? -14.127 -12.637 6.177 1.00 86.19 179 ILE A C 1
ATOM 1371 O O . ILE A 1 179 ? -13.998 -11.916 5.192 1.00 86.19 179 ILE A O 1
ATOM 1375 N N . TYR A 1 180 ? -13.411 -13.752 6.340 1.00 88.31 180 TYR A N 1
ATOM 1376 C CA . TYR A 1 180 ? -12.378 -14.181 5.388 1.00 88.31 180 TYR A CA 1
ATOM 1377 C C . TYR A 1 180 ? -12.969 -14.599 4.041 1.00 88.31 180 TYR A C 1
ATOM 1379 O O . TYR A 1 180 ? -12.435 -14.263 2.990 1.00 88.31 180 TYR A O 1
ATOM 1387 N N . LYS A 1 181 ? -14.111 -15.291 4.038 1.00 86.56 181 LYS A N 1
ATOM 1388 C CA . LYS A 1 181 ? -14.799 -15.643 2.791 1.00 86.56 181 LYS A CA 1
ATOM 1389 C C . LYS A 1 181 ? -15.272 -14.393 2.041 1.00 86.56 181 LYS A C 1
ATOM 1391 O O . LYS A 1 181 ? -15.177 -14.351 0.818 1.00 86.56 181 LYS A O 1
ATOM 1396 N N . GLY A 1 182 ? -15.730 -13.375 2.773 1.00 87.31 182 GLY A N 1
ATOM 1397 C CA . GLY A 1 182 ? -16.058 -12.066 2.212 1.00 87.31 182 GLY A CA 1
ATOM 1398 C C . GLY A 1 182 ? -14.836 -11.347 1.635 1.00 87.31 182 GLY A C 1
ATOM 1399 O O . GLY A 1 182 ? -14.914 -10.800 0.537 1.00 87.31 182 GLY A O 1
ATOM 1400 N N . SER A 1 183 ? -13.691 -11.393 2.324 1.00 88.75 183 SER A N 1
ATOM 1401 C CA . SER A 1 183 ? -12.473 -10.729 1.848 1.00 88.75 183 SER A CA 1
ATOM 1402 C C . SER A 1 183 ? -11.894 -11.376 0.593 1.00 88.75 183 SER A C 1
ATOM 1404 O O . SER A 1 183 ? -11.438 -10.656 -0.288 1.00 88.75 183 SER A O 1
ATOM 1406 N N . ILE A 1 184 ? -11.980 -12.703 0.448 1.00 89.31 184 ILE A N 1
ATOM 1407 C CA . ILE A 1 184 ? -11.525 -13.413 -0.761 1.00 89.31 184 ILE A CA 1
ATOM 1408 C C . ILE A 1 184 ? -12.247 -12.903 -2.015 1.00 89.31 184 ILE A C 1
ATOM 1410 O O . ILE A 1 184 ? -11.600 -12.673 -3.034 1.00 89.31 184 ILE A O 1
ATOM 1414 N N . ALA A 1 185 ? -13.563 -12.673 -1.947 1.00 89.00 185 ALA A N 1
ATOM 1415 C CA . ALA A 1 185 ? -14.314 -12.131 -3.081 1.00 89.00 185 ALA A CA 1
ATOM 1416 C C . ALA A 1 185 ? -13.801 -10.741 -3.493 1.00 89.00 185 ALA A C 1
ATOM 1418 O O . ALA A 1 185 ? -13.661 -10.452 -4.681 1.00 89.00 185 ALA A O 1
ATOM 1419 N N . PHE A 1 186 ? -13.464 -9.906 -2.508 1.00 89.12 186 PHE A N 1
ATOM 1420 C CA . PHE A 1 186 ? -12.900 -8.584 -2.756 1.00 89.12 186 PHE A CA 1
ATOM 1421 C C . PHE A 1 186 ? -11.470 -8.655 -3.311 1.00 89.12 186 PHE A C 1
ATOM 1423 O O . PHE A 1 186 ? -11.148 -7.934 -4.247 1.00 89.12 186 PHE A O 1
ATOM 1430 N N . ILE A 1 187 ? -10.631 -9.561 -2.799 1.00 90.44 187 ILE A N 1
ATOM 1431 C CA . ILE A 1 187 ? -9.268 -9.791 -3.307 1.00 90.44 187 ILE A CA 1
ATOM 1432 C C . ILE A 1 187 ? -9.304 -10.212 -4.777 1.00 90.44 187 ILE A C 1
ATOM 1434 O O . ILE A 1 187 ? -8.544 -9.679 -5.578 1.00 90.44 187 ILE A O 1
ATOM 1438 N N . ILE A 1 188 ? -10.203 -11.126 -5.156 1.00 91.31 188 ILE A N 1
ATOM 1439 C CA . ILE A 1 188 ? -10.351 -11.554 -6.555 1.00 91.31 188 ILE A CA 1
ATOM 1440 C C . ILE A 1 188 ? -10.706 -10.358 -7.443 1.00 91.31 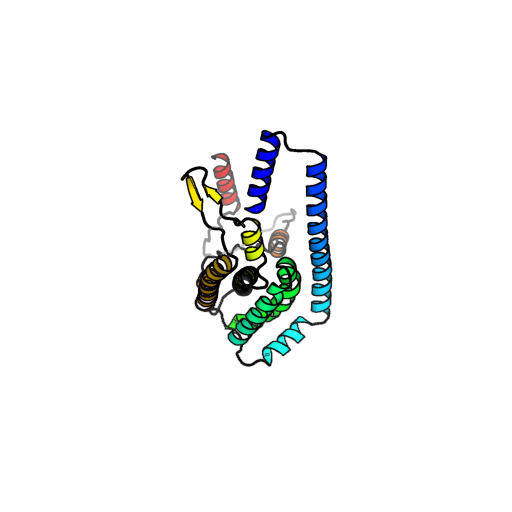188 ILE A C 1
ATOM 1442 O O . ILE A 1 188 ? -10.095 -10.171 -8.493 1.00 91.31 188 ILE A O 1
ATOM 1446 N N . LEU A 1 189 ? -11.655 -9.523 -7.011 1.00 91.62 189 LEU A N 1
ATOM 1447 C CA . LEU A 1 189 ? -12.034 -8.313 -7.739 1.00 91.62 189 LEU A CA 1
ATOM 1448 C C . LEU A 1 189 ? -10.855 -7.335 -7.862 1.00 91.62 189 LEU A C 1
ATOM 1450 O O . LEU A 1 189 ? -10.634 -6.775 -8.934 1.00 91.62 189 LEU A O 1
ATOM 1454 N N . GLN A 1 190 ? -10.062 -7.184 -6.803 1.00 90.81 190 GLN A N 1
ATOM 1455 C CA . GLN A 1 190 ? -8.883 -6.325 -6.789 1.00 90.81 190 GLN A CA 1
ATOM 1456 C C . GLN A 1 190 ? -7.789 -6.833 -7.739 1.00 90.81 190 GLN A C 1
ATOM 1458 O O . GLN A 1 190 ? -7.220 -6.050 -8.493 1.00 90.81 190 GLN A O 1
ATOM 1463 N N . VAL A 1 191 ? -7.545 -8.146 -7.779 1.00 90.38 191 VAL A N 1
ATOM 1464 C CA . VAL A 1 191 ? -6.613 -8.763 -8.738 1.00 90.38 191 VAL A CA 1
ATOM 1465 C C . VAL A 1 191 ? -7.096 -8.550 -10.172 1.00 90.38 191 VAL A C 1
ATOM 1467 O O . VAL A 1 191 ? -6.297 -8.185 -11.032 1.00 90.38 191 VAL A O 1
ATOM 1470 N N . ILE A 1 192 ? -8.399 -8.702 -10.436 1.00 92.38 192 ILE A N 1
ATOM 1471 C CA . ILE A 1 192 ? -8.982 -8.398 -11.753 1.00 92.38 192 ILE A CA 1
ATOM 1472 C C . ILE A 1 192 ? -8.755 -6.926 -12.113 1.00 92.38 192 ILE A C 1
ATOM 1474 O O . ILE A 1 192 ? -8.367 -6.637 -13.244 1.00 92.38 192 ILE A O 1
ATOM 1478 N N . MET A 1 193 ? -8.944 -6.000 -11.169 1.00 89.69 193 MET A N 1
ATOM 1479 C CA . MET A 1 193 ? -8.671 -4.580 -11.397 1.00 89.69 193 MET A CA 1
ATOM 1480 C C . MET A 1 193 ? -7.196 -4.307 -11.692 1.00 89.69 193 MET A C 1
ATOM 1482 O O . MET A 1 193 ? -6.908 -3.581 -12.638 1.00 89.69 193 MET A O 1
ATOM 1486 N N . VAL A 1 194 ? -6.264 -4.913 -10.952 1.00 89.50 194 VAL A N 1
ATOM 1487 C CA . VAL A 1 194 ? -4.823 -4.774 -11.220 1.00 89.50 194 VAL A CA 1
ATOM 1488 C C . VAL A 1 194 ? -4.490 -5.289 -12.619 1.00 89.50 194 VAL A C 1
ATOM 1490 O O . VAL A 1 194 ? -3.828 -4.593 -13.384 1.00 89.50 194 VAL A O 1
ATOM 1493 N N . VAL A 1 195 ? -4.998 -6.464 -12.998 1.00 89.44 195 VAL A N 1
ATOM 1494 C CA . VAL A 1 195 ? -4.802 -7.019 -14.347 1.00 89.44 195 VAL A CA 1
ATOM 1495 C C . VAL A 1 195 ? -5.399 -6.099 -15.414 1.00 89.44 195 VAL A C 1
ATOM 1497 O O . VAL A 1 195 ? -4.760 -5.866 -16.436 1.00 89.44 195 VAL A O 1
ATOM 1500 N N . ALA A 1 196 ? -6.582 -5.529 -15.177 1.00 89.25 196 ALA A N 1
ATOM 1501 C CA . ALA A 1 196 ? -7.209 -4.586 -16.098 1.00 89.25 196 ALA A CA 1
ATOM 1502 C C . ALA A 1 196 ? -6.399 -3.287 -16.244 1.00 89.25 196 ALA A C 1
ATOM 1504 O O . ALA A 1 196 ? -6.212 -2.816 -17.361 1.00 89.25 196 ALA A O 1
ATOM 1505 N N . VAL A 1 197 ? -5.865 -2.733 -15.152 1.00 87.81 197 VAL A N 1
ATOM 1506 C CA . VAL A 1 197 ? -5.002 -1.537 -15.178 1.00 87.81 197 VAL A CA 1
ATOM 1507 C C . VAL A 1 197 ? -3.667 -1.822 -15.868 1.00 87.81 197 VAL A C 1
ATOM 1509 O O . VAL A 1 197 ? -3.130 -0.948 -16.553 1.00 87.81 197 VAL A O 1
ATOM 1512 N N . VAL A 1 198 ? -3.143 -3.044 -15.729 1.00 85.88 198 VAL A N 1
ATOM 1513 C CA . VAL A 1 198 ? -1.922 -3.468 -16.422 1.00 85.88 198 VAL A CA 1
ATOM 1514 C C . VAL A 1 198 ? -2.161 -3.676 -17.919 1.00 85.88 198 VAL A C 1
ATOM 1516 O O . VAL A 1 198 ? -1.334 -3.262 -18.727 1.00 85.88 198 VAL A O 1
ATOM 1519 N N . ALA A 1 199 ? -3.295 -4.270 -18.298 1.00 85.12 199 ALA A N 1
ATOM 1520 C CA . ALA A 1 199 ? -3.668 -4.496 -19.695 1.00 85.12 199 ALA A CA 1
ATOM 1521 C C . ALA A 1 199 ? -4.104 -3.210 -20.417 1.00 85.12 199 ALA A C 1
ATOM 1523 O O . ALA A 1 199 ? -3.862 -3.064 -21.614 1.00 85.12 199 ALA A O 1
ATOM 1524 N N . PHE A 1 200 ? -4.716 -2.267 -19.695 1.00 84.81 200 PHE A N 1
ATOM 1525 C CA . PHE A 1 200 ? -5.213 -0.999 -20.228 1.00 84.81 200 PHE A CA 1
ATOM 1526 C C . PHE A 1 200 ? -4.658 0.197 -19.435 1.00 84.81 200 PHE A C 1
ATOM 1528 O O . PHE A 1 200 ? -5.394 0.833 -18.674 1.00 84.81 200 PHE A O 1
ATOM 1535 N N . PRO A 1 201 ? -3.381 0.577 -19.640 1.00 79.94 201 PRO A N 1
ATOM 1536 C CA . PRO A 1 201 ? -2.770 1.698 -18.922 1.00 79.94 201 PRO A CA 1
ATOM 1537 C C . PRO A 1 201 ? -3.488 3.039 -19.125 1.00 79.94 201 PRO A C 1
ATOM 1539 O O . PRO A 1 201 ? -3.459 3.902 -18.246 1.00 79.94 201 PRO A O 1
ATOM 1542 N N . SER A 1 202 ? -4.196 3.191 -20.250 1.00 78.75 202 SER A N 1
ATOM 1543 C CA . SER A 1 202 ? -5.043 4.348 -20.563 1.00 78.75 202 SER A CA 1
ATOM 1544 C C . SER A 1 202 ? -6.136 4.614 -19.525 1.00 78.75 202 SER A C 1
ATOM 1546 O O . SER A 1 202 ? -6.598 5.746 -19.434 1.00 78.75 202 SER A O 1
ATOM 1548 N N . LEU A 1 203 ? -6.531 3.621 -18.718 1.00 79.06 203 LEU A N 1
ATOM 1549 C CA . LEU A 1 203 ? -7.478 3.823 -17.614 1.00 79.06 203 LEU A CA 1
ATOM 1550 C C . LEU A 1 203 ? -6.942 4.787 -16.550 1.00 79.06 203 LEU A C 1
ATOM 1552 O O . LEU A 1 203 ? -7.724 5.474 -15.900 1.00 79.06 203 LEU A O 1
ATOM 1556 N N . VAL A 1 204 ? -5.621 4.840 -16.380 1.00 78.69 204 VAL A N 1
ATOM 1557 C CA . VAL A 1 204 ? -4.964 5.733 -15.419 1.00 78.69 204 VAL A CA 1
ATOM 1558 C C . VAL A 1 204 ? -4.418 6.967 -16.125 1.00 78.69 204 VAL A C 1
ATOM 1560 O O . VAL A 1 204 ? -4.567 8.076 -15.625 1.00 78.69 204 VAL A O 1
ATOM 1563 N N . THR A 1 205 ? -3.813 6.795 -17.301 1.00 75.44 205 THR A N 1
ATOM 1564 C CA . THR A 1 205 ? -3.120 7.885 -18.002 1.00 75.44 205 THR A CA 1
ATOM 1565 C C . THR A 1 205 ? -4.034 8.738 -18.883 1.00 75.44 205 THR A C 1
ATOM 1567 O O . THR A 1 205 ? -3.681 9.869 -19.200 1.00 75.44 205 THR A O 1
ATOM 1570 N N . GLY A 1 206 ? -5.218 8.245 -19.260 1.00 69.44 206 GLY A N 1
ATOM 1571 C CA . GLY A 1 206 ? -6.126 8.930 -20.188 1.00 69.44 206 GLY A CA 1
ATOM 1572 C C . GLY A 1 206 ? -6.841 10.154 -19.611 1.00 69.44 206 GLY A C 1
ATOM 1573 O O . GLY A 1 206 ? -7.313 10.987 -20.376 1.00 69.44 206 GLY A O 1
ATOM 1574 N N . GLY A 1 207 ? -6.917 10.275 -18.282 1.00 65.69 207 GLY A N 1
ATOM 1575 C CA . GLY A 1 207 ? -7.552 11.407 -17.596 1.00 65.69 207 GLY A CA 1
ATOM 1576 C C . GLY A 1 207 ? -6.582 12.467 -17.073 1.00 65.69 207 GLY A C 1
ATOM 1577 O O . GLY A 1 207 ? -7.024 13.431 -16.455 1.00 65.69 207 GLY A O 1
ATOM 1578 N N . ILE A 1 208 ? -5.271 12.290 -17.264 1.00 68.62 208 ILE A N 1
ATOM 1579 C CA . ILE A 1 208 ? -4.273 13.209 -16.714 1.00 68.62 208 ILE A CA 1
ATOM 1580 C C . ILE A 1 208 ? -4.036 14.328 -17.735 1.00 68.62 208 ILE A C 1
ATOM 1582 O O . ILE A 1 208 ? -3.213 14.205 -18.644 1.00 68.62 208 ILE A O 1
ATOM 1586 N N . GLU A 1 209 ? -4.783 15.428 -17.604 1.00 58.78 209 GLU A N 1
ATOM 1587 C CA . GLU A 1 209 ? -4.465 16.669 -18.312 1.00 58.78 209 GLU A CA 1
ATOM 1588 C C . GLU A 1 209 ? -3.067 17.136 -17.889 1.00 58.78 209 GLU A C 1
ATOM 1590 O O . GLU A 1 209 ? -2.755 17.213 -16.700 1.00 58.78 209 GLU A O 1
ATOM 1595 N N . LYS A 1 210 ? -2.202 17.425 -18.869 1.00 57.56 210 LYS A N 1
ATOM 1596 C CA . LYS A 1 210 ? -0.872 17.993 -18.628 1.00 57.56 210 LYS A CA 1
ATOM 1597 C C . LYS A 1 210 ? -1.038 19.336 -17.918 1.00 57.56 210 LYS A C 1
ATOM 1599 O O . LYS A 1 210 ? -1.236 20.358 -18.572 1.00 57.56 210 LYS A O 1
ATOM 1604 N N . THR A 1 211 ? -0.922 19.356 -16.595 1.00 44.88 211 THR A N 1
ATOM 1605 C CA . THR A 1 211 ? -0.699 20.608 -15.878 1.00 44.88 211 THR A CA 1
ATOM 1606 C C . THR A 1 211 ? 0.648 21.131 -16.345 1.00 44.88 211 THR A C 1
ATOM 1608 O O . THR A 1 211 ? 1.670 20.476 -16.148 1.00 44.88 211 THR A O 1
ATOM 1611 N N . VAL A 1 212 ? 0.632 22.268 -17.036 1.00 49.59 212 VAL A N 1
ATOM 1612 C CA . VAL A 1 212 ? 1.828 22.981 -17.481 1.00 49.59 212 VAL A CA 1
ATOM 1613 C C . VAL A 1 212 ? 2.733 23.168 -16.264 1.00 49.59 212 VAL A C 1
ATOM 1615 O O . VAL A 1 212 ? 2.432 23.977 -15.390 1.00 49.59 212 VAL A O 1
ATOM 1618 N N . GLN A 1 213 ? 3.819 22.396 -16.178 1.00 46.09 213 GLN A N 1
ATOM 1619 C CA . GLN A 1 213 ? 4.895 22.692 -15.243 1.00 46.09 213 GLN A CA 1
ATOM 1620 C C . GLN A 1 213 ? 5.504 24.014 -15.703 1.00 46.09 213 GLN A C 1
ATOM 1622 O O . GLN A 1 213 ? 6.254 24.073 -16.678 1.00 46.09 213 GLN A O 1
ATOM 1627 N N . ILE A 1 214 ? 5.109 25.106 -15.053 1.00 52.41 214 ILE A N 1
ATOM 1628 C CA . ILE A 1 214 ? 5.821 26.369 -15.185 1.00 52.41 214 ILE A CA 1
ATOM 1629 C C . ILE A 1 214 ? 7.113 26.192 -14.391 1.00 52.41 214 ILE A C 1
ATOM 1631 O O . ILE A 1 214 ? 7.133 26.372 -13.176 1.00 52.41 214 ILE A O 1
ATOM 1635 N N . ASP A 1 215 ? 8.178 25.793 -15.088 1.00 54.19 215 ASP A N 1
ATOM 1636 C CA . ASP A 1 215 ? 9.545 25.854 -14.575 1.00 54.19 215 ASP A CA 1
ATOM 1637 C C . ASP A 1 215 ? 9.811 27.293 -14.120 1.00 54.19 215 ASP A C 1
ATOM 1639 O O . ASP A 1 215 ? 9.934 28.206 -14.946 1.00 54.19 215 ASP A O 1
ATOM 1643 N N . ALA A 1 216 ? 9.893 27.507 -12.805 1.00 59.47 216 ALA A N 1
ATOM 1644 C CA . ALA A 1 216 ? 10.192 28.814 -12.224 1.00 59.47 216 ALA A CA 1
ATOM 1645 C C . ALA A 1 216 ? 11.498 29.401 -12.797 1.00 59.47 216 ALA A C 1
ATOM 1647 O O . ALA A 1 216 ? 11.598 30.614 -12.989 1.00 59.47 216 ALA A O 1
ATOM 1648 N N . ASP A 1 217 ? 12.446 28.535 -13.170 1.00 59.41 217 ASP A N 1
ATOM 1649 C CA . ASP A 1 217 ? 13.707 28.903 -13.816 1.00 59.41 217 ASP A CA 1
ATOM 1650 C C . ASP A 1 217 ? 13.512 29.462 -15.235 1.00 59.41 217 ASP A C 1
ATOM 1652 O O . ASP A 1 217 ? 14.137 30.461 -15.597 1.00 59.41 217 ASP A O 1
ATOM 1656 N N . LYS A 1 218 ? 12.587 28.901 -16.031 1.00 60.38 218 LYS A N 1
ATOM 1657 C CA . LYS A 1 218 ? 12.251 29.440 -17.364 1.00 60.38 218 LYS A CA 1
ATOM 1658 C C . LYS A 1 218 ? 11.488 30.761 -17.266 1.00 60.38 218 LYS A C 1
ATOM 1660 O O . LYS A 1 218 ? 11.731 31.661 -18.069 1.00 60.38 218 LYS A O 1
ATOM 1665 N N . ALA A 1 219 ? 10.614 30.901 -16.267 1.00 61.16 219 ALA A N 1
ATOM 1666 C CA . ALA A 1 219 ? 9.871 32.138 -16.021 1.00 61.16 219 ALA A CA 1
ATOM 1667 C C . ALA A 1 219 ? 10.800 33.294 -15.591 1.00 61.16 219 ALA A C 1
ATOM 1669 O O . ALA A 1 219 ? 10.669 34.417 -16.082 1.00 61.16 219 ALA A O 1
ATOM 1670 N N . LEU A 1 220 ? 11.788 33.015 -14.733 1.00 60.56 220 LEU A N 1
ATOM 1671 C CA . LEU A 1 220 ? 12.820 33.982 -14.335 1.00 60.56 220 LEU A CA 1
ATOM 1672 C C . LEU A 1 220 ? 13.741 34.367 -15.499 1.00 60.56 220 LEU A C 1
ATOM 1674 O O . LEU A 1 220 ? 14.085 35.541 -15.645 1.00 60.56 220 LEU A O 1
ATOM 1678 N N . GLN A 1 221 ? 14.091 33.415 -16.364 1.00 64.00 221 GLN A N 1
ATOM 1679 C CA . GLN A 1 221 ? 14.925 33.675 -17.537 1.00 64.00 221 GLN A CA 1
ATOM 1680 C C . GLN A 1 221 ? 14.211 34.545 -18.587 1.00 64.00 221 GLN A C 1
ATOM 1682 O O . GLN A 1 221 ? 14.841 35.404 -19.205 1.00 64.00 221 GLN A O 1
ATOM 1687 N N . GLN A 1 222 ? 12.890 34.398 -18.745 1.00 59.88 222 GLN A N 1
ATOM 1688 C CA . GLN A 1 222 ? 12.079 35.284 -19.591 1.00 59.88 222 GLN A CA 1
ATOM 1689 C C . GLN A 1 222 ? 11.935 36.701 -19.010 1.00 59.88 222 GLN A C 1
ATOM 1691 O O . GLN A 1 222 ? 11.902 37.665 -19.773 1.00 59.88 222 GLN A O 1
ATOM 1696 N N . LEU A 1 223 ? 11.914 36.854 -17.680 1.00 59.78 223 LEU A N 1
ATOM 1697 C CA . LEU A 1 223 ? 11.892 38.167 -17.018 1.00 59.78 223 LEU A CA 1
ATOM 1698 C C . LEU A 1 223 ? 13.241 38.905 -17.095 1.00 59.78 223 LEU A C 1
ATOM 1700 O O . LEU A 1 223 ? 13.265 40.133 -17.123 1.00 59.78 223 LEU A O 1
ATOM 1704 N N . GLN A 1 224 ? 14.361 38.180 -17.168 1.00 59.38 224 GLN A N 1
ATOM 1705 C CA . GLN A 1 224 ? 15.707 38.762 -17.287 1.00 59.38 224 GLN A CA 1
ATOM 1706 C C . GLN A 1 224 ? 16.073 39.212 -18.714 1.00 59.38 224 GLN A C 1
ATOM 1708 O O . GLN A 1 224 ? 17.054 39.933 -18.886 1.00 59.38 224 GLN A O 1
ATOM 1713 N N . MET A 1 225 ? 15.288 38.838 -19.731 1.00 53.72 225 MET A N 1
ATOM 1714 C CA . MET A 1 225 ? 15.505 39.224 -21.133 1.00 53.72 225 MET A CA 1
ATOM 1715 C C . MET A 1 225 ? 14.724 40.475 -21.577 1.00 53.72 225 MET A C 1
ATOM 1717 O O . MET A 1 225 ? 14.585 40.699 -22.776 1.00 53.72 225 MET A O 1
ATOM 1721 N N . GLN A 1 226 ? 14.232 41.316 -20.660 1.00 42.81 226 GLN A N 1
ATOM 1722 C CA . GLN A 1 226 ? 13.776 42.669 -21.015 1.00 42.81 226 GLN A CA 1
ATOM 1723 C C . GLN A 1 226 ? 14.974 43.635 -21.025 1.00 42.81 226 GLN A C 1
ATOM 1725 O O . GLN A 1 226 ? 15.503 43.949 -19.954 1.00 42.81 226 GLN A O 1
ATOM 1730 N N . PRO A 1 227 ? 15.429 44.143 -22.187 1.00 43.00 227 PRO A N 1
ATOM 1731 C CA . PRO A 1 227 ? 16.476 45.152 -22.214 1.00 43.00 227 PRO A CA 1
ATOM 1732 C C . PRO A 1 227 ? 15.912 46.462 -21.658 1.00 43.00 227 PRO A C 1
ATOM 1734 O O . PRO A 1 227 ? 14.926 46.992 -22.165 1.00 43.00 227 PRO A O 1
ATOM 1737 N N . ARG A 1 228 ? 16.546 47.002 -20.613 1.00 42.59 228 ARG A N 1
ATOM 1738 C CA . ARG A 1 228 ? 16.368 48.403 -20.213 1.00 42.59 228 ARG A CA 1
ATOM 1739 C C . ARG A 1 228 ? 16.872 49.271 -21.366 1.00 42.59 228 ARG A C 1
ATOM 1741 O O . ARG A 1 228 ? 18.082 49.409 -21.536 1.00 42.59 228 ARG A O 1
ATOM 1748 N N . GLU A 1 229 ? 15.966 49.835 -22.158 1.00 33.66 229 GLU A N 1
ATOM 1749 C CA . GLU A 1 229 ? 16.320 50.883 -23.113 1.00 33.66 229 GLU A CA 1
ATOM 1750 C C . GLU A 1 229 ? 16.882 52.085 -22.342 1.00 33.66 229 GLU A C 1
ATOM 1752 O O . GLU A 1 229 ? 16.210 52.719 -21.526 1.00 33.66 229 GLU A O 1
ATOM 1757 N N . SER A 1 230 ? 18.171 52.337 -22.560 1.00 31.83 230 SER A N 1
ATOM 1758 C CA . SER A 1 230 ? 18.895 53.493 -22.053 1.00 31.83 230 SER A CA 1
ATOM 1759 C C . SER A 1 230 ? 18.402 54.737 -22.786 1.00 31.83 230 SER A C 1
ATOM 1761 O O . SER A 1 230 ? 18.546 54.841 -24.000 1.00 31.83 230 SER A O 1
ATOM 1763 N N . ALA A 1 231 ? 17.845 55.694 -22.047 1.00 33.34 231 ALA A N 1
ATOM 1764 C CA . ALA A 1 231 ? 17.598 57.036 -22.551 1.00 33.34 231 ALA A CA 1
ATOM 1765 C C . ALA A 1 231 ? 18.942 57.755 -22.770 1.00 33.34 231 ALA A C 1
ATOM 1767 O O . ALA A 1 231 ? 19.722 57.899 -21.828 1.00 33.34 231 ALA A O 1
ATOM 1768 N N . GLY A 1 232 ? 19.207 58.196 -24.002 1.00 28.66 232 GLY A N 1
ATOM 1769 C CA . GLY A 1 232 ? 20.368 59.018 -24.343 1.00 28.66 232 GLY A CA 1
ATOM 1770 C C . GLY A 1 232 ? 20.531 59.245 -25.850 1.00 28.66 232 GLY A C 1
ATOM 1771 O O . GLY A 1 232 ? 21.094 58.399 -26.532 1.00 28.66 232 GLY A O 1
ATOM 1772 N N . ASP A 1 233 ? 20.062 60.412 -26.298 1.00 28.48 233 ASP A N 1
ATOM 1773 C CA . ASP A 1 233 ? 20.448 61.197 -27.486 1.00 28.48 233 ASP A CA 1
ATOM 1774 C C . ASP A 1 233 ? 20.112 60.729 -28.927 1.00 28.48 233 ASP A C 1
ATOM 1776 O O . ASP A 1 233 ? 20.690 59.813 -29.504 1.00 28.48 233 ASP A O 1
ATOM 1780 N N . THR A 1 234 ? 19.225 61.503 -29.567 1.00 27.80 234 THR A N 1
ATOM 1781 C CA . THR A 1 234 ? 19.081 61.714 -31.029 1.00 27.80 234 THR A CA 1
ATOM 1782 C C . THR A 1 234 ? 19.923 62.939 -31.467 1.00 27.80 234 THR A C 1
ATOM 1784 O O . THR A 1 234 ? 20.328 63.701 -30.589 1.00 27.80 234 THR A O 1
ATOM 1787 N N . PRO A 1 235 ? 20.081 63.297 -32.772 1.00 45.91 235 PRO A N 1
ATOM 1788 C CA . PRO A 1 235 ? 19.770 62.585 -34.027 1.00 45.91 235 PRO A CA 1
ATOM 1789 C C . PRO A 1 235 ? 20.862 62.694 -35.132 1.00 45.91 235 PRO A C 1
ATOM 1791 O O . PRO A 1 235 ? 21.609 63.665 -35.186 1.00 45.91 235 PRO A O 1
ATOM 1794 N N . ALA A 1 236 ? 20.861 61.797 -36.129 1.00 26.48 236 ALA A N 1
ATOM 1795 C CA . ALA A 1 236 ? 21.322 62.137 -37.488 1.00 26.48 236 ALA A CA 1
ATOM 1796 C C . ALA A 1 236 ? 20.741 61.191 -38.555 1.00 26.48 236 ALA A C 1
ATOM 1798 O O . ALA A 1 236 ? 20.661 59.982 -38.368 1.00 26.48 236 ALA A O 1
ATOM 1799 N N . ALA A 1 237 ? 20.307 61.790 -39.662 1.00 27.69 237 ALA A N 1
ATOM 1800 C CA . ALA A 1 237 ? 19.505 61.224 -40.741 1.00 27.69 237 ALA A CA 1
ATOM 1801 C C . ALA A 1 237 ? 20.315 60.515 -41.844 1.00 27.69 237 ALA A C 1
ATOM 1803 O O . ALA A 1 237 ? 21.465 60.876 -42.076 1.00 27.69 237 ALA A O 1
ATOM 1804 N N . THR A 1 238 ? 19.664 59.590 -42.572 1.00 25.55 238 THR A N 1
ATOM 1805 C CA . THR A 1 238 ? 19.582 59.413 -44.057 1.00 25.55 238 THR A CA 1
ATOM 1806 C C . THR A 1 238 ? 19.163 57.957 -44.373 1.00 25.55 238 THR A C 1
ATOM 1808 O O . THR A 1 238 ? 19.764 57.031 -43.853 1.00 25.55 238 THR A O 1
ATOM 1811 N N . GLY A 1 239 ? 17.970 57.715 -44.950 1.00 24.42 239 GLY A N 1
ATOM 1812 C CA . GLY A 1 239 ? 17.737 57.324 -46.366 1.00 24.42 239 GLY A CA 1
ATOM 1813 C C . GLY A 1 239 ? 18.200 55.878 -46.673 1.00 24.42 239 GLY A C 1
ATOM 1814 O O . GLY A 1 239 ? 19.353 55.576 -46.433 1.00 24.42 239 GLY A O 1
ATOM 1815 N N . THR A 1 240 ? 17.459 54.911 -47.238 1.00 23.62 240 THR A N 1
ATOM 1816 C CA . THR A 1 240 ? 16.314 54.920 -48.169 1.00 23.62 240 THR A CA 1
ATOM 1817 C C . THR A 1 240 ? 15.763 53.473 -48.313 1.00 23.62 240 THR A C 1
ATOM 1819 O O . THR A 1 240 ? 16.550 52.535 -48.334 1.00 23.62 240 THR A O 1
ATOM 1822 N N . SER A 1 241 ? 14.434 53.334 -48.458 1.00 23.75 241 SER A N 1
ATOM 1823 C CA . SER A 1 241 ? 13.638 52.337 -49.233 1.00 23.75 241 SER A CA 1
ATOM 1824 C C . SER A 1 241 ? 13.857 50.807 -49.152 1.00 23.75 241 SER A C 1
ATOM 1826 O O . SER A 1 241 ? 14.891 50.297 -49.571 1.00 23.75 241 SER A O 1
ATOM 1828 N N . GLY A 1 242 ? 12.760 50.083 -48.865 1.00 24.94 242 GLY A N 1
ATOM 1829 C CA . GLY A 1 242 ? 12.516 48.691 -49.288 1.00 24.94 242 GLY A CA 1
ATOM 1830 C C . GLY A 1 242 ? 11.327 48.025 -48.571 1.00 24.94 242 GLY A C 1
ATOM 1831 O O . GLY A 1 242 ? 11.439 47.681 -47.403 1.00 24.94 242 GLY A O 1
ATOM 1832 N N . GLU A 1 243 ? 10.187 47.884 -49.256 1.00 24.45 243 GLU A N 1
ATOM 1833 C CA . GLU A 1 243 ? 8.896 47.336 -48.786 1.00 24.45 243 GLU A CA 1
ATOM 1834 C C . GLU A 1 243 ? 8.910 45.838 -48.406 1.00 24.45 243 GLU A C 1
ATOM 1836 O O . GLU A 1 243 ? 9.531 45.046 -49.109 1.00 24.45 243 GLU A O 1
ATOM 1841 N N . ALA A 1 244 ? 8.127 45.442 -47.380 1.00 24.61 244 ALA A N 1
ATOM 1842 C CA . ALA A 1 244 ? 6.995 44.486 -47.471 1.00 24.61 244 ALA A CA 1
ATOM 1843 C C . ALA A 1 244 ? 6.607 43.853 -46.105 1.00 24.61 244 ALA A C 1
ATOM 1845 O O . ALA A 1 244 ? 7.458 43.331 -45.396 1.00 24.61 244 ALA A O 1
ATOM 1846 N N . GLY A 1 245 ? 5.296 43.814 -45.800 1.00 26.55 245 GLY A N 1
ATOM 1847 C CA . GLY A 1 245 ? 4.670 42.827 -44.894 1.00 26.55 245 GLY A CA 1
ATOM 1848 C C . GLY A 1 245 ? 4.335 43.282 -43.464 1.00 26.55 245 GLY A C 1
ATOM 1849 O O . GLY A 1 245 ? 5.189 43.285 -42.590 1.00 26.55 245 GLY A O 1
ATOM 1850 N N . LYS A 1 246 ? 3.062 43.620 -43.207 1.00 26.78 246 LYS A N 1
ATOM 1851 C CA . LYS A 1 246 ? 2.495 43.868 -41.866 1.00 26.78 246 LYS A CA 1
ATOM 1852 C C . LYS A 1 246 ? 2.233 42.541 -41.136 1.00 26.78 246 LYS A C 1
ATOM 1854 O O . LYS A 1 246 ? 1.409 41.767 -41.609 1.00 26.78 246 LYS A O 1
ATOM 1859 N N . GLU A 1 247 ? 2.820 42.354 -39.956 1.00 28.66 247 GLU A N 1
ATOM 1860 C CA . GLU A 1 247 ? 2.312 41.449 -38.914 1.00 28.66 247 GLU A CA 1
ATOM 1861 C C . GLU A 1 247 ? 1.885 42.293 -37.703 1.00 28.66 247 GLU A C 1
ATOM 1863 O O . GLU A 1 247 ? 2.688 43.020 -37.112 1.00 28.66 247 GLU A O 1
ATOM 1868 N N . GLU A 1 248 ? 0.594 42.242 -37.370 1.00 31.80 248 GLU A N 1
ATOM 1869 C CA . GLU A 1 248 ? 0.036 42.801 -36.139 1.00 31.80 248 GLU A CA 1
ATOM 1870 C C . GLU A 1 248 ? 0.604 42.030 -34.943 1.00 31.80 248 GLU A C 1
ATOM 1872 O O . GLU A 1 248 ? 0.228 40.892 -34.676 1.00 31.80 248 GLU A O 1
ATOM 1877 N N . LYS A 1 249 ? 1.521 42.656 -34.202 1.00 34.19 249 LYS A N 1
ATOM 1878 C CA . LYS A 1 249 ? 1.856 42.224 -32.844 1.00 34.19 249 LYS A CA 1
ATOM 1879 C C . LYS A 1 249 ? 0.657 42.531 -31.950 1.00 34.19 249 LYS A C 1
ATOM 1881 O O . LYS A 1 249 ? 0.435 43.689 -31.597 1.00 34.19 249 LYS A O 1
ATOM 1886 N N . GLU A 1 250 ? -0.115 41.505 -31.602 1.00 45.50 250 GLU A N 1
ATOM 1887 C CA . GLU A 1 250 ? -1.084 41.574 -30.509 1.00 45.50 250 GLU A CA 1
ATOM 1888 C C . GLU A 1 250 ? -0.351 41.960 -29.221 1.00 45.50 250 GLU A C 1
ATOM 1890 O O . GLU A 1 250 ? 0.495 41.229 -28.708 1.00 45.50 250 GLU A O 1
ATOM 1895 N N . ASP A 1 251 ? -0.641 43.168 -28.744 1.00 55.19 251 ASP A N 1
ATOM 1896 C CA . ASP A 1 251 ? -0.051 43.756 -27.551 1.00 55.19 251 ASP A CA 1
ATOM 1897 C C . ASP A 1 251 ? -0.530 42.991 -26.295 1.00 55.19 251 ASP A C 1
ATOM 1899 O O . ASP A 1 251 ? -1.722 43.046 -25.960 1.00 55.19 251 ASP A O 1
ATOM 1903 N N . PRO A 1 252 ? 0.362 42.284 -25.573 1.00 52.88 252 PRO A N 1
ATOM 1904 C CA . PRO A 1 252 ? 0.014 41.499 -24.385 1.00 52.88 252 PRO A CA 1
ATOM 1905 C C . PRO A 1 252 ? -0.573 42.349 -23.248 1.00 52.88 252 PRO A C 1
ATOM 1907 O O . PRO A 1 252 ? -1.255 41.818 -22.366 1.00 52.88 252 PRO A O 1
ATOM 1910 N N . MET A 1 253 ? -0.389 43.674 -23.284 1.00 50.22 253 MET A N 1
ATOM 1911 C CA . MET A 1 253 ? -1.006 44.599 -22.334 1.00 50.22 253 MET A CA 1
ATOM 1912 C C . MET A 1 253 ? -2.538 44.635 -22.474 1.00 50.22 253 MET A C 1
ATOM 1914 O O . MET A 1 253 ? -3.259 44.867 -21.500 1.00 50.22 253 MET A O 1
ATOM 1918 N N . LYS A 1 254 ? -3.056 44.373 -23.680 1.00 59.53 254 LYS A N 1
ATOM 1919 C CA . LYS A 1 254 ? -4.492 44.423 -23.981 1.00 59.53 254 LYS A CA 1
ATOM 1920 C C . LYS A 1 254 ? -5.237 43.209 -23.417 1.00 59.53 254 LYS A C 1
ATOM 1922 O O . LYS A 1 254 ? -6.289 43.384 -22.807 1.00 59.53 254 LYS A O 1
ATOM 1927 N N . GLY A 1 255 ? -4.646 42.016 -23.522 1.00 67.88 255 GLY A N 1
ATOM 1928 C CA . GLY A 1 255 ? -5.184 40.791 -22.913 1.00 67.88 255 GLY A CA 1
ATOM 1929 C C . GLY A 1 255 ? -5.186 40.846 -21.380 1.00 67.88 255 GLY A C 1
ATOM 1930 O O . GLY A 1 255 ? -6.154 40.440 -20.736 1.00 67.88 255 GLY A O 1
ATOM 1931 N N . LEU A 1 256 ? -4.154 41.455 -20.784 1.00 53.47 256 LEU A N 1
ATOM 1932 C CA . LEU A 1 256 ? -4.100 41.726 -19.343 1.00 53.47 256 LEU A CA 1
ATOM 1933 C C . LEU A 1 256 ? -5.222 42.674 -18.897 1.00 53.47 256 LEU A C 1
ATOM 1935 O O . LEU A 1 256 ? -5.930 42.382 -17.933 1.00 53.47 256 LEU A O 1
ATOM 1939 N N . LEU A 1 257 ? -5.457 43.761 -19.635 1.00 59.06 257 LEU A N 1
ATOM 1940 C CA . LEU A 1 257 ? -6.538 44.704 -19.333 1.00 59.06 257 LEU A CA 1
ATOM 1941 C C . LEU A 1 257 ? -7.940 44.094 -19.487 1.00 59.06 257 LEU A C 1
ATOM 1943 O O . LEU A 1 257 ? -8.855 44.492 -18.762 1.00 59.06 257 LEU A O 1
ATOM 1947 N N . GLU A 1 258 ? -8.128 43.140 -20.400 1.00 66.75 258 GLU A N 1
ATOM 1948 C CA . GLU A 1 258 ? -9.399 42.421 -20.548 1.00 66.75 258 GLU A CA 1
ATOM 1949 C C . GLU A 1 258 ? -9.636 41.413 -19.419 1.00 66.75 258 GLU A C 1
ATOM 1951 O O . GLU A 1 258 ? -10.743 41.378 -18.874 1.00 66.75 258 GLU A O 1
ATOM 1956 N N . SER A 1 259 ? -8.600 40.686 -18.986 1.00 61.25 259 SER A N 1
ATOM 1957 C CA . SER A 1 259 ? -8.700 39.766 -17.841 1.00 61.25 259 SER A CA 1
ATOM 1958 C C . SER A 1 259 ? -9.031 40.497 -16.530 1.00 61.25 259 SER A C 1
ATOM 1960 O O . SER A 1 259 ? -9.935 40.093 -15.801 1.00 61.25 259 SER A O 1
ATOM 1962 N N . MET A 1 260 ? -8.423 41.666 -16.290 1.00 60.62 260 MET A N 1
ATOM 1963 C CA . MET A 1 260 ? -8.703 42.479 -15.098 1.00 60.62 260 MET A CA 1
ATOM 1964 C C . MET A 1 260 ? -10.119 43.077 -15.092 1.00 60.62 260 MET A C 1
ATOM 1966 O O . MET A 1 260 ? -10.715 43.259 -14.029 1.00 60.62 260 MET A O 1
ATOM 1970 N N . LYS A 1 261 ? -10.684 43.385 -16.267 1.00 63.72 261 LYS A N 1
ATOM 1971 C CA . LYS A 1 261 ? -12.068 43.877 -16.381 1.00 63.72 261 LYS A CA 1
ATOM 1972 C C . LYS A 1 261 ? -13.107 42.768 -16.211 1.00 63.72 261 LYS A C 1
ATOM 1974 O O . LYS A 1 261 ? -14.228 43.068 -15.801 1.00 63.72 261 LYS A O 1
ATOM 1979 N N . GLN A 1 262 ? -12.764 41.519 -16.530 1.00 61.59 262 GLN A N 1
ATOM 1980 C CA . GLN A 1 262 ? -13.641 40.370 -16.292 1.00 61.59 262 GLN A CA 1
ATOM 1981 C C . GLN A 1 262 ? -13.703 39.993 -14.807 1.00 61.59 262 GLN A C 1
ATOM 1983 O O . GLN A 1 262 ? -14.794 39.693 -14.321 1.00 61.59 262 GLN A O 1
ATOM 1988 N N . ASP A 1 263 ? -12.598 40.118 -14.069 1.00 54.00 263 ASP A N 1
ATOM 1989 C CA . ASP A 1 263 ? -12.568 39.840 -12.625 1.00 54.00 263 ASP A CA 1
ATOM 1990 C C . ASP A 1 263 ? -13.287 40.900 -11.774 1.00 54.00 263 ASP A C 1
ATOM 1992 O O . ASP A 1 263 ? -13.794 40.583 -10.704 1.00 54.00 263 ASP A O 1
ATOM 1996 N N . GLN A 1 264 ? -13.422 42.143 -12.252 1.00 52.25 264 GLN A N 1
ATOM 1997 C CA . GLN A 1 264 ? -14.217 43.178 -11.567 1.00 52.25 264 GLN A CA 1
ATOM 1998 C C . GLN A 1 264 ? -15.739 43.054 -11.771 1.00 52.25 264 GLN A C 1
ATOM 2000 O O . GLN A 1 264 ? -16.496 43.836 -11.193 1.00 52.25 264 GLN A O 1
ATOM 2005 N N . LYS A 1 265 ? -16.206 42.121 -12.611 1.00 49.66 265 LYS A N 1
ATOM 2006 C CA . LYS A 1 265 ? -17.635 41.923 -12.925 1.00 49.66 265 LYS A CA 1
ATOM 2007 C C . LYS A 1 265 ? -18.237 40.627 -12.360 1.00 49.66 265 LYS A C 1
ATOM 2009 O O . LYS A 1 265 ? -19.387 40.326 -12.686 1.00 49.66 265 LYS A O 1
ATOM 2014 N N . LYS A 1 266 ? -17.507 39.895 -11.518 1.00 43.59 266 LYS A N 1
ATOM 2015 C CA . LYS A 1 266 ? -18.038 38.822 -10.658 1.00 43.59 266 LYS A CA 1
ATOM 2016 C C . LYS A 1 266 ? -18.050 39.270 -9.203 1.00 43.59 266 LYS A C 1
ATOM 2018 O O . LYS A 1 266 ? -18.951 38.789 -8.485 1.00 43.59 266 LYS A O 1
#

Secondary structure (DSSP, 8-state):
-HHHHHHHHHHHHHHHTT---HHHHHHHHHHHHHHHHHHHHHHHHHHHHHHHHHHTTHHHHHHHHHHTSTTHHHHHHHHHHHHHHHHHHHS-HHHIIIIIHHHHHHHHHHHHTTTSPTT--HHHHHHHHHHHHHHHHHHHHHSTTT-HHHHHHHHHS-SS-EE-TTT--EEPP--HHHHHHHHHHHHHHHHHHHHHHHH-THHHHTT--------HHHHHHHHHT--------------------------HHHHHHHHHHHHTT-

Sequence (266 aa):
EGGAMGALGALIMAVSRGKLQKKLLIQALDNTTRLSIFVLFILIGSTVFSFTFNAADGHIWVEHLFKDMPGGAIGFLIVVNILIFILGCFIDFFEIAFIVIPILAPVAEKILAGFLPAGTPPEMTLIWFGVVIAMNLQTSFLTPPFGFALFYLRSVAAKKDYKDRVTGETIPAVQTSQIYKGSIAFIILQVIMVVAVVAFPSLVTGGIEKTVQIDADKALQQLQMQPRESAGDTPAATGTSGEAGKEEKEDPMKGLLESMKQDQKK

pLDDT: mean 76.07, std 18.33, range [23.62, 94.12]